Protein AF-A0A1L8CU86-F1 (afdb_monomer)

Radius of gyration: 40.16 Å; Cα contacts (8 Å, |Δi|>4): 405; chains: 1; bounding box: 112×58×128 Å

Foldseek 3Di:
DVVVVVVVVVVVVVVVVVVVPDPPPDPPPDLPQAFEEEEEEEEQAAPVCVVPVPLVLVVVLCQWFAKEWEQDDPDDQQVLCCLLQVQPDDPDTLLNLVVVVQEQEEEEDYDCPPGPNYDHDPDLVSVLVVLPDSGHYYYYYYHYPPCVVVVSVSSVSCVVVVSLARYWYWYWYDDRIIITGIDYPQWDTRHYDHYDYSLQPSCQVCVSSVRHDDPVSDDHPVVTGDDPPCVPVCVVVVVVVVVVVVVVVVVVVVVVVVVVVVVVVVVVVVVVVVVVVVVVVVVVVVVVVVVVVVVVVVVVVVVVVVVVVVVVVVVVVVVVVVVVVVVVD

Mean predicted aligned error: 15.71 Å

pLDDT: mean 81.55, std 14.99, range [32.47, 97.56]

Sequence (329 aa):
MLKKFVGIILVLTFFCSTVLAEQPITDKNQPQNALKFLIIVIEDFSQEKLFKSYLPNIKNLYEMGYSGITLGNELNLQEYIEDLLKLKGFETNFPLLAKKYGYRVYAYGFNIKNYSGLEYLPSLQFMESKFGDSEKNGFILAFKRDQEKLADKVVEKLYESGELRNTIVVVIGSGKSGVFTTFANKIKKNVKVEFILDDGIIPTISLALGIYPQEEWGPTLWSAIYTGDWETENQNRAKEQKEILAFVLKLRKVITEKDREIKNFQKEKEKLLTKLMGKEHESTSLHATIKKLKLKIVIYKLTVFGLIITGFFLLFLEYKLLKKKYLIF

Nearest PDB structures (foldseek):
  6c01-assembly1_A  TM=7.714E-01  e=5.796E-06  Homo sapiens
  5vem-assembly3_C  TM=7.552E-01  e=1.872E-05  Homo sapiens
  6g4g-assembly2_B  TM=6.683E-01  e=3.326E-06  Rattus norvegic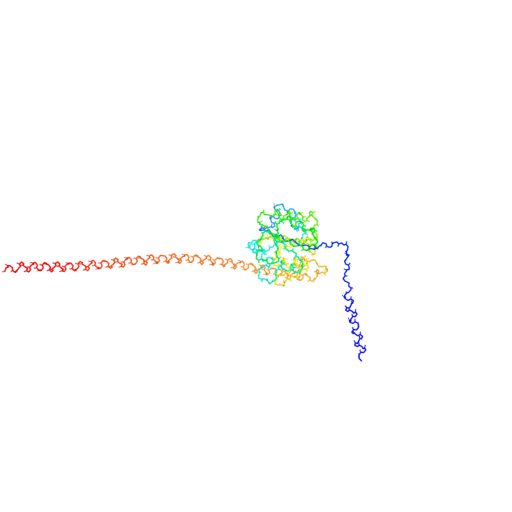us
  5ojh-assembly1_A  TM=5.956E-01  e=8.757E-05  Salmonella enterica subsp. enterica serovar Typhimurium str. LT2
  3kd8-assembly2_B  TM=6.036E-01  e=3.276E-02  Thermoplasma acidophilum

Secondary structure (DSSP, 8-state):
-HHHHHHHHHHHHHHHHHTTS------TTS--PPPEEEEEEETT-BHHHHHHTT-HHHHHHHHHSEEEEE------HHHHHHHHTT-SS-SS-HHHHHHHTT-EEEEESS--TT-TT-EE---HHHHHHHHSSSS-EEEEEEE-TT-HHHHHHHHHHHHHTSGGGGEEEEEEE-STTEEEEEE-TTB-SSEEEEEE-GGGHHHHHHHHTTPPPPGGG----TTTB--TT-HHHHHHHHHHHHHHHHHHHHHHHHHHHHHHHHHHHHHHHHHHHHHHHHHHHHHHHHHHHHHHHHHHHHHHHHHHHHHHHHHHHHHHHHHHHHHHHHTT-

Organism: NCBI:txid870242

Structure (mmCIF, N/CA/C/O backbone):
data_AF-A0A1L8CU86-F1
#
_entry.id   AF-A0A1L8CU86-F1
#
loop_
_atom_site.group_PDB
_atom_site.id
_atom_site.type_symbol
_atom_site.label_atom_id
_atom_site.label_alt_id
_atom_site.label_comp_id
_atom_site.label_asym_id
_atom_site.label_entity_id
_atom_site.label_seq_id
_atom_site.pdbx_PDB_ins_code
_atom_site.Cartn_x
_atom_site.Cartn_y
_atom_site.Cartn_z
_atom_site.occupancy
_atom_site.B_iso_or_equiv
_atom_site.auth_seq_id
_atom_site.auth_comp_id
_atom_site.auth_asym_id
_atom_site.auth_atom_id
_atom_site.pdbx_PDB_model_num
ATOM 1 N N . MET A 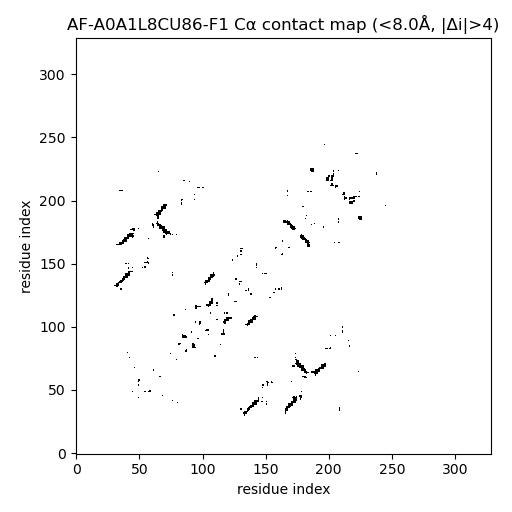1 1 ? -54.375 -39.546 8.508 1.00 54.50 1 MET A N 1
ATOM 2 C CA . MET A 1 1 ? -53.020 -38.978 8.300 1.00 54.50 1 MET A CA 1
ATOM 3 C C . MET A 1 1 ? -52.987 -37.450 8.340 1.00 54.50 1 MET A C 1
ATOM 5 O O . MET A 1 1 ? -52.072 -36.916 8.949 1.00 54.50 1 MET A O 1
ATOM 9 N N . LEU A 1 2 ? -53.994 -36.746 7.806 1.00 56.25 2 LEU A N 1
ATOM 10 C CA . LEU A 1 2 ? -54.031 -35.274 7.750 1.00 56.25 2 LEU A CA 1
ATOM 11 C C . LEU A 1 2 ? -53.837 -34.566 9.112 1.00 56.25 2 LEU A C 1
ATOM 13 O O . LEU A 1 2 ? -53.071 -33.616 9.208 1.00 56.25 2 LEU A O 1
ATOM 17 N N . LYS A 1 3 ? -54.442 -35.083 10.194 1.00 57.91 3 LYS A N 1
ATOM 18 C CA . LYS A 1 3 ? -54.306 -34.500 11.547 1.00 57.91 3 LYS A CA 1
ATOM 19 C C . LYS A 1 3 ? -52.873 -34.532 12.099 1.00 57.91 3 LYS A C 1
ATOM 21 O O . LYS A 1 3 ? -52.492 -33.629 12.831 1.00 57.91 3 LYS A O 1
ATOM 26 N N . LYS A 1 4 ? -52.069 -35.539 11.732 1.00 65.06 4 LYS A N 1
ATOM 27 C CA . LYS A 1 4 ? -50.656 -35.618 12.146 1.00 65.06 4 LYS A CA 1
ATOM 28 C C . LYS A 1 4 ? -49.774 -34.670 11.325 1.00 65.06 4 LYS A C 1
ATOM 30 O O . LYS A 1 4 ? -48.827 -34.116 11.861 1.00 65.06 4 LYS A O 1
ATOM 35 N N . PHE A 1 5 ? -50.128 -34.437 10.061 1.00 69.06 5 PHE A N 1
ATOM 36 C CA . PHE A 1 5 ? -49.389 -33.545 9.165 1.00 69.06 5 PHE A CA 1
ATOM 37 C C . PHE A 1 5 ? -49.566 -32.065 9.544 1.00 69.06 5 PHE A C 1
ATOM 39 O O . PHE A 1 5 ? -48.593 -31.320 9.597 1.00 69.06 5 PHE A O 1
ATOM 46 N N . VAL A 1 6 ? -50.788 -31.659 9.912 1.00 71.88 6 VAL A N 1
ATOM 47 C CA . VAL A 1 6 ? -51.074 -30.287 10.378 1.00 71.88 6 VAL A CA 1
ATOM 48 C C . VAL A 1 6 ? -50.377 -29.985 11.710 1.00 71.88 6 VAL A C 1
ATOM 50 O O . VAL A 1 6 ? -49.867 -28.884 11.896 1.00 71.88 6 VAL A O 1
ATOM 53 N N . GLY A 1 7 ? -50.281 -30.972 12.610 1.00 71.19 7 GLY A N 1
ATOM 54 C CA . GLY A 1 7 ? -49.552 -30.819 13.873 1.00 71.19 7 GLY A CA 1
ATOM 55 C C . GLY A 1 7 ? -48.052 -30.573 13.681 1.00 71.19 7 GLY A C 1
ATOM 56 O O . GLY A 1 7 ? -47.483 -29.728 14.363 1.00 71.19 7 GLY A O 1
ATOM 57 N N . ILE A 1 8 ? -47.421 -31.250 12.717 1.00 73.19 8 ILE A N 1
ATOM 58 C CA . ILE A 1 8 ? -45.988 -31.075 12.421 1.00 73.19 8 ILE A CA 1
ATOM 59 C C . ILE A 1 8 ? -45.714 -29.692 11.817 1.00 73.19 8 ILE A C 1
ATOM 61 O O . ILE A 1 8 ? -44.744 -29.046 12.205 1.00 73.19 8 ILE A O 1
ATOM 65 N N . ILE A 1 9 ? -46.588 -29.204 10.928 1.00 72.06 9 ILE A N 1
ATOM 66 C CA . ILE A 1 9 ? -46.453 -27.867 10.329 1.00 72.06 9 ILE A CA 1
ATOM 67 C C . ILE A 1 9 ? -46.592 -26.774 11.396 1.00 72.06 9 ILE A C 1
ATOM 69 O O . ILE A 1 9 ? -45.789 -25.847 11.406 1.00 72.06 9 ILE A O 1
ATOM 73 N N . LEU A 1 10 ? -47.541 -26.912 12.330 1.00 67.50 10 LEU A N 1
ATOM 74 C CA . LEU A 1 10 ? -47.727 -25.954 13.425 1.00 67.50 10 LEU A CA 1
ATOM 75 C C . LEU A 1 10 ? -46.504 -25.872 14.348 1.00 67.50 10 LEU A C 1
ATOM 77 O O . LEU A 1 10 ? -46.089 -24.772 14.711 1.00 67.50 10 LEU A O 1
ATOM 81 N N . VAL A 1 11 ? -45.884 -27.013 14.672 1.00 70.00 11 VAL A N 1
ATOM 82 C CA . VAL A 1 11 ? -44.651 -27.057 15.477 1.00 70.00 11 VAL A CA 1
ATOM 83 C C . VAL A 1 11 ? -43.475 -26.430 14.721 1.00 70.00 11 VAL A C 1
ATOM 85 O O . VAL A 1 11 ? -42.731 -25.650 15.310 1.00 70.00 11 VAL A O 1
ATOM 88 N N . LEU A 1 12 ? -43.343 -26.682 13.414 1.00 61.69 12 LEU A N 1
ATOM 89 C CA . LEU A 1 12 ? -42.310 -26.061 12.574 1.00 61.69 12 LEU A CA 1
ATOM 90 C C . LEU A 1 12 ? -42.487 -24.541 12.457 1.00 61.69 12 LEU A C 1
ATOM 92 O O . LEU A 1 12 ? -41.506 -23.810 12.561 1.00 61.69 12 LEU A O 1
ATOM 96 N N . THR A 1 13 ? -43.722 -24.044 12.322 1.00 60.91 13 THR A N 1
ATOM 97 C CA . THR A 1 13 ? -43.980 -22.596 12.323 1.00 60.91 13 THR A CA 1
ATOM 98 C C . THR A 1 13 ? -43.698 -21.959 13.679 1.00 60.91 13 THR A C 1
ATOM 100 O O . THR A 1 13 ? -43.139 -20.867 13.710 1.00 60.91 13 THR A O 1
ATOM 103 N N . PHE A 1 14 ? -43.998 -22.649 14.788 1.00 58.09 14 PHE A N 1
ATOM 104 C CA . PHE A 1 14 ? -43.724 -22.138 16.134 1.00 58.09 14 PHE A CA 1
ATOM 105 C C . PHE A 1 14 ? -42.214 -22.074 16.421 1.00 58.09 14 PHE A C 1
ATOM 107 O O . PHE A 1 14 ? -41.736 -21.080 16.965 1.00 58.09 14 PHE A O 1
ATOM 114 N N . PHE A 1 15 ? -41.449 -23.080 15.975 1.00 53.97 15 PHE A N 1
ATOM 115 C CA . PHE A 1 15 ? -39.984 -23.087 16.073 1.00 53.97 15 PHE A CA 1
ATOM 116 C C . PHE A 1 15 ? -39.310 -22.077 15.131 1.00 53.97 15 PHE A C 1
ATOM 118 O O . PHE A 1 15 ? -38.309 -21.473 15.507 1.00 53.97 15 PHE A O 1
ATOM 125 N N . CYS A 1 16 ? -39.859 -21.818 13.940 1.00 50.25 16 CYS A N 1
ATOM 126 C CA . CYS A 1 16 ? -39.355 -20.740 13.081 1.00 50.25 16 CYS A CA 1
ATOM 127 C C . CYS A 1 16 ? -39.637 -19.343 13.658 1.00 50.25 16 CYS A C 1
ATOM 129 O O . CYS A 1 16 ? -38.830 -18.439 13.454 1.00 50.25 16 CYS A O 1
ATOM 131 N N . SER A 1 17 ? -40.734 -19.151 14.401 1.00 45.22 17 SER A N 1
ATOM 132 C CA . SER A 1 17 ? -41.029 -17.864 15.047 1.00 45.22 17 SER A CA 1
ATOM 133 C C . SER A 1 17 ? -40.202 -17.592 16.307 1.00 45.22 17 SER A C 1
ATOM 135 O O . SER A 1 17 ? -39.951 -16.429 16.610 1.00 45.22 17 SER A O 1
ATOM 137 N N . THR A 1 18 ? -39.729 -18.619 17.021 1.00 46.88 18 THR A N 1
ATOM 138 C CA . THR A 1 18 ? -38.872 -18.428 18.207 1.00 46.88 18 THR A CA 1
ATOM 139 C C . THR A 1 18 ? -37.398 -18.216 17.860 1.00 46.88 18 THR A C 1
ATOM 141 O O . THR A 1 18 ? -36.687 -17.587 18.633 1.00 46.88 18 THR A O 1
ATOM 144 N N . VAL A 1 19 ? -36.941 -18.627 16.672 1.00 44.16 19 VAL A N 1
ATOM 145 C CA . VAL A 1 19 ? -35.585 -18.308 16.170 1.00 44.16 19 VAL A CA 1
ATOM 146 C C . VAL A 1 19 ? -35.477 -16.857 15.655 1.00 44.16 19 VAL A C 1
ATOM 148 O O . VAL A 1 19 ? -34.380 -16.365 15.408 1.00 44.16 19 VAL A O 1
ATOM 151 N N . LEU A 1 20 ? -36.595 -16.125 15.560 1.00 42.44 20 LEU A N 1
ATOM 152 C CA . LEU A 1 20 ? -36.621 -14.704 15.182 1.00 42.44 20 LEU A CA 1
ATOM 153 C C . LEU A 1 20 ? -36.769 -13.726 16.362 1.00 42.44 20 LEU A C 1
ATOM 155 O O . LEU A 1 20 ? -36.946 -12.528 16.137 1.00 42.44 20 LEU A O 1
ATOM 159 N N . ALA A 1 21 ? -36.687 -14.199 17.605 1.00 43.72 21 ALA A N 1
ATOM 160 C CA . ALA A 1 21 ? -36.870 -13.371 18.792 1.00 43.72 21 ALA A CA 1
ATOM 161 C C . ALA A 1 21 ? -35.702 -13.534 19.769 1.00 43.72 21 ALA A C 1
ATOM 163 O O . ALA A 1 21 ? -35.831 -14.219 20.769 1.00 43.72 21 ALA A O 1
ATOM 164 N N . GLU A 1 22 ? -34.572 -12.904 19.441 1.00 36.59 22 GLU A N 1
ATOM 165 C CA . GLU A 1 22 ? -33.621 -12.292 20.387 1.00 36.59 22 GLU A CA 1
ATOM 166 C C . GLU A 1 22 ? -32.499 -11.606 19.583 1.00 36.59 22 GLU A C 1
ATOM 168 O O . GLU A 1 22 ? -31.333 -11.990 19.588 1.00 36.59 22 GLU A O 1
ATOM 173 N N . GLN A 1 23 ? -32.855 -10.552 18.842 1.00 34.94 23 GLN A N 1
ATOM 174 C CA . GLN A 1 23 ? -31.881 -9.483 18.631 1.00 34.94 23 GLN A CA 1
ATOM 175 C C . GLN A 1 23 ? -31.854 -8.667 19.927 1.00 34.94 23 GLN A C 1
ATOM 177 O O . GLN A 1 23 ? -32.922 -8.233 20.368 1.00 34.94 23 GLN A O 1
ATOM 182 N N . PRO A 1 24 ? -30.688 -8.463 20.563 1.00 32.47 24 PRO A N 1
ATOM 183 C CA . PRO A 1 24 ? -30.612 -7.657 21.768 1.00 32.47 24 PRO A CA 1
ATOM 184 C C . PRO A 1 24 ? -31.153 -6.265 21.447 1.00 32.47 24 PRO A C 1
ATOM 186 O O . PRO A 1 24 ? -30.633 -5.575 20.565 1.00 32.47 24 PRO A O 1
ATOM 189 N N . ILE A 1 25 ? -32.216 -5.870 22.153 1.00 35.75 25 ILE A N 1
ATOM 190 C CA . ILE A 1 25 ? -32.726 -4.501 22.160 1.00 35.75 25 ILE A CA 1
ATOM 191 C C . ILE A 1 25 ? -31.563 -3.642 22.635 1.00 35.75 25 ILE A C 1
ATOM 193 O O . ILE A 1 25 ? -31.235 -3.598 23.816 1.00 35.75 25 ILE A O 1
ATOM 197 N N . THR A 1 26 ? -30.875 -3.032 21.678 1.00 37.03 26 THR A N 1
ATOM 198 C CA . THR A 1 26 ? -29.802 -2.104 21.979 1.00 37.03 26 THR A CA 1
ATOM 199 C C . THR A 1 26 ? -30.472 -0.822 22.439 1.00 37.03 26 THR A C 1
ATOM 201 O O . THR A 1 26 ? -31.336 -0.290 21.737 1.00 37.03 26 THR A O 1
ATOM 204 N N . ASP A 1 27 ? -30.117 -0.382 23.643 1.00 32.47 27 ASP A N 1
ATOM 205 C CA . ASP A 1 27 ? -30.559 0.866 24.257 1.00 32.47 27 ASP A CA 1
ATOM 206 C C . ASP A 1 27 ? -30.614 2.001 23.225 1.00 32.47 27 ASP A C 1
ATOM 208 O O . ASP A 1 27 ? -29.593 2.449 22.702 1.00 32.47 27 ASP A O 1
ATOM 212 N N . LYS A 1 28 ? -31.825 2.481 22.924 1.00 36.81 28 LYS A N 1
ATOM 213 C CA . LYS A 1 28 ? -32.084 3.537 21.928 1.00 36.81 28 LYS A CA 1
ATOM 214 C C . LYS A 1 28 ? -31.656 4.944 22.377 1.00 36.81 28 LYS A C 1
ATOM 216 O O . LYS A 1 28 ? -31.910 5.899 21.652 1.00 36.81 28 LYS A O 1
ATOM 221 N N . ASN A 1 29 ? -31.005 5.085 23.533 1.00 35.97 29 ASN A N 1
ATOM 222 C CA . ASN A 1 29 ? -30.715 6.383 24.154 1.00 35.97 29 ASN A CA 1
ATOM 223 C C . ASN A 1 29 ? -29.222 6.716 24.316 1.00 35.97 29 ASN A C 1
ATOM 225 O O . ASN A 1 29 ? -28.891 7.699 24.974 1.00 35.97 29 ASN A O 1
ATOM 229 N N . GLN A 1 30 ? -28.313 5.971 23.681 1.00 35.75 30 GLN A N 1
ATOM 230 C CA . GLN A 1 30 ? -26.952 6.457 23.436 1.00 35.75 30 GLN A CA 1
ATOM 231 C C . GLN A 1 30 ? -26.781 6.720 21.937 1.00 35.75 30 GLN A C 1
ATOM 233 O O . GLN A 1 30 ? -27.158 5.854 21.143 1.00 35.75 30 GLN A O 1
ATOM 238 N N . PRO A 1 31 ? -26.226 7.874 21.512 1.00 41.03 31 PRO A N 1
ATOM 239 C CA . PRO A 1 31 ? -25.794 8.025 20.131 1.00 41.03 31 PRO A CA 1
ATOM 240 C C . PRO A 1 31 ? -24.762 6.926 19.870 1.00 41.03 31 PRO A C 1
ATOM 242 O O . PRO A 1 31 ? -23.650 6.959 20.392 1.00 41.03 31 PRO A O 1
ATOM 245 N N . GLN A 1 32 ? -25.155 5.893 19.125 1.00 52.47 32 GLN A N 1
ATOM 246 C CA . GLN A 1 32 ? -24.220 4.884 18.658 1.00 52.47 32 GLN A CA 1
ATOM 247 C C . GLN A 1 32 ? -23.300 5.581 17.663 1.00 52.47 32 GLN A C 1
ATOM 249 O O . GLN A 1 32 ? -23.646 5.729 16.490 1.00 52.47 32 GLN A O 1
ATOM 254 N N . ASN A 1 33 ? -22.152 6.060 18.143 1.00 64.12 33 ASN A N 1
ATOM 255 C CA . ASN A 1 33 ? -21.115 6.593 17.274 1.00 64.12 33 ASN A CA 1
ATOM 256 C C . ASN A 1 33 ? -20.778 5.512 16.249 1.00 64.12 33 ASN A C 1
ATOM 258 O O . ASN A 1 33 ? -20.345 4.411 16.600 1.00 64.12 33 ASN A O 1
ATOM 262 N N . ALA A 1 34 ? -21.046 5.807 14.979 1.00 81.69 34 ALA A N 1
ATOM 263 C CA . ALA A 1 34 ? -20.817 4.856 13.915 1.00 81.69 34 ALA A CA 1
ATOM 264 C C . ALA A 1 34 ? -19.322 4.519 13.833 1.00 81.69 34 ALA A C 1
ATOM 266 O O . ALA A 1 34 ? -18.471 5.405 13.928 1.00 81.69 34 ALA A O 1
ATOM 267 N N . LEU A 1 35 ? -19.012 3.233 13.655 1.00 89.75 35 LEU A N 1
ATOM 268 C CA . LEU A 1 35 ? -17.642 2.739 13.532 1.00 89.75 35 LEU A CA 1
ATOM 269 C C . LEU A 1 35 ? -16.975 3.345 12.290 1.00 89.75 35 LEU A C 1
ATOM 271 O O . LEU A 1 35 ? -17.450 3.130 11.172 1.00 89.75 35 LEU A O 1
ATOM 275 N N . LYS A 1 36 ? -15.870 4.065 12.488 1.00 94.31 36 LYS A N 1
ATOM 276 C CA . LYS A 1 36 ? -15.081 4.724 11.437 1.00 94.31 36 LYS A CA 1
ATOM 277 C C . LYS A 1 36 ? -13.855 3.890 11.068 1.00 94.31 36 LYS A C 1
ATOM 279 O O . LYS A 1 36 ? -13.493 2.954 11.784 1.00 94.31 36 LYS A O 1
ATOM 284 N N . PHE A 1 37 ? -13.187 4.238 9.971 1.00 95.69 37 PHE A N 1
ATOM 285 C CA . PHE A 1 37 ? -11.866 3.684 9.663 1.00 95.69 37 PHE A CA 1
ATOM 286 C C . PHE A 1 37 ? -10.872 4.742 9.206 1.00 95.69 37 PHE A C 1
ATOM 288 O O . PHE A 1 37 ? -11.237 5.732 8.576 1.00 95.69 37 PHE A O 1
ATOM 295 N N . LEU A 1 38 ? -9.603 4.485 9.495 1.00 97.06 38 LEU A N 1
ATOM 296 C CA . LEU A 1 38 ? -8.460 5.266 9.066 1.00 97.06 38 LEU A CA 1
ATOM 297 C C . LEU A 1 38 ? -7.358 4.313 8.597 1.00 97.06 38 LEU A C 1
ATOM 299 O O . LEU A 1 38 ? -6.804 3.554 9.388 1.00 97.06 38 LEU A O 1
ATOM 303 N N . ILE A 1 39 ? -7.027 4.376 7.313 1.00 97.44 39 ILE A N 1
ATOM 304 C CA . ILE A 1 39 ? -5.906 3.665 6.701 1.00 97.44 39 ILE A CA 1
ATOM 305 C C . ILE A 1 39 ? -4.825 4.696 6.396 1.00 97.44 39 ILE A C 1
ATOM 307 O O . ILE A 1 39 ? -5.048 5.626 5.627 1.00 97.44 39 ILE A O 1
ATOM 311 N N . ILE A 1 40 ? -3.654 4.530 6.997 1.00 97.56 40 ILE A N 1
ATOM 312 C CA . ILE A 1 40 ? -2.473 5.359 6.788 1.00 97.56 40 ILE A CA 1
ATOM 313 C C . ILE A 1 40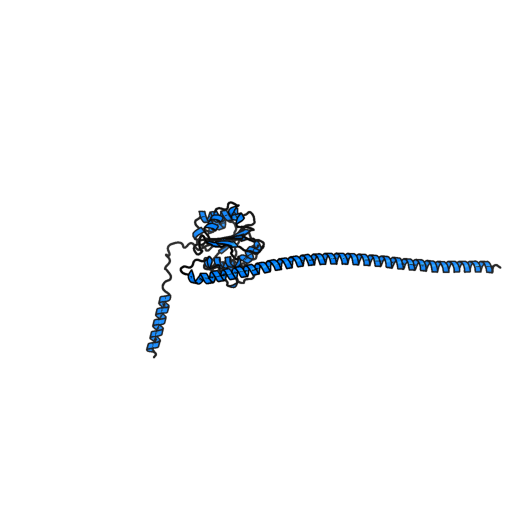 ? -1.439 4.523 6.040 1.00 97.56 40 ILE A C 1
ATOM 315 O O . ILE A 1 40 ? -0.981 3.502 6.545 1.00 97.56 40 ILE A O 1
ATOM 319 N N . VAL A 1 41 ? -1.045 4.975 4.857 1.00 96.50 41 VAL A N 1
ATOM 320 C CA . VAL A 1 41 ? 0.038 4.394 4.065 1.00 96.50 41 VAL A CA 1
ATOM 321 C C . VAL A 1 41 ? 1.211 5.364 4.069 1.00 96.50 41 VAL A C 1
ATOM 323 O O . VAL A 1 41 ? 1.041 6.537 3.742 1.00 96.50 41 VAL A O 1
ATOM 326 N N . ILE A 1 42 ? 2.398 4.892 4.437 1.00 95.62 42 ILE A N 1
ATOM 327 C CA . ILE A 1 42 ? 3.610 5.710 4.508 1.00 95.62 42 ILE A CA 1
ATOM 328 C C . ILE A 1 42 ? 4.681 5.106 3.606 1.00 95.62 42 ILE A C 1
ATOM 330 O O . ILE A 1 42 ? 5.021 3.928 3.724 1.00 95.62 42 ILE A O 1
ATOM 334 N N . GLU A 1 43 ? 5.214 5.909 2.694 1.00 94.56 43 GLU A N 1
ATOM 335 C CA . GLU A 1 43 ? 6.206 5.452 1.731 1.00 94.56 43 GLU A CA 1
ATOM 336 C C . GLU A 1 43 ? 7.534 5.073 2.395 1.00 94.56 43 GLU A C 1
ATOM 338 O O . GLU A 1 43 ? 8.121 5.871 3.128 1.00 94.56 43 GLU A O 1
ATOM 343 N N . ASP A 1 44 ? 8.041 3.873 2.090 1.00 91.75 44 ASP A N 1
ATOM 344 C CA . ASP A 1 44 ? 9.346 3.389 2.565 1.00 91.75 44 ASP A CA 1
ATOM 345 C C . ASP A 1 44 ? 9.456 3.363 4.106 1.00 91.75 44 ASP A C 1
ATOM 347 O O . ASP A 1 44 ? 10.512 3.636 4.683 1.00 91.75 44 ASP A O 1
ATOM 351 N N . PHE A 1 45 ? 8.350 3.084 4.802 1.00 93.19 45 PHE A N 1
ATOM 352 C CA . PHE A 1 45 ? 8.291 3.100 6.264 1.00 93.19 45 PHE A CA 1
ATOM 353 C C . PHE A 1 45 ? 8.569 1.719 6.866 1.00 93.19 45 PHE A C 1
ATOM 355 O O . PHE A 1 45 ? 7.702 0.847 6.918 1.00 93.19 45 PHE A O 1
ATOM 362 N N . SER A 1 46 ? 9.801 1.527 7.337 1.00 92.25 46 SER A N 1
ATOM 363 C CA . SER A 1 46 ? 10.277 0.277 7.934 1.00 92.25 46 SER A CA 1
ATOM 364 C C . SER A 1 46 ? 10.226 0.287 9.464 1.00 92.25 46 SER A C 1
ATOM 366 O O . SER A 1 46 ? 10.102 1.334 10.107 1.00 92.25 46 SER A O 1
ATOM 368 N N . GLN A 1 47 ? 10.365 -0.896 10.071 1.00 90.19 47 GLN A N 1
ATOM 369 C CA . GLN A 1 47 ? 10.396 -1.040 11.531 1.00 90.19 47 GLN A CA 1
ATOM 370 C C . GLN A 1 47 ? 11.552 -0.244 12.151 1.00 90.19 47 GLN A C 1
ATOM 372 O O . GLN A 1 47 ? 11.415 0.333 13.225 1.00 90.19 47 GLN A O 1
ATOM 377 N N . GLU A 1 48 ? 12.678 -0.148 11.447 1.00 89.94 48 GLU A N 1
ATOM 378 C CA . GLU A 1 48 ? 13.799 0.688 11.861 1.00 89.94 48 GLU A CA 1
ATOM 379 C C . GLU A 1 48 ? 13.399 2.170 11.951 1.00 89.94 48 GLU A C 1
ATOM 381 O O . GLU A 1 48 ? 13.688 2.819 12.959 1.00 89.94 48 GLU A O 1
ATOM 386 N N . LYS A 1 49 ? 12.682 2.697 10.946 1.00 90.88 49 LYS A N 1
ATOM 387 C CA . LYS A 1 49 ? 12.190 4.085 10.961 1.00 90.88 49 LYS A CA 1
ATOM 388 C C . LYS A 1 49 ? 11.179 4.320 12.082 1.00 90.88 49 LYS A C 1
ATOM 390 O O . LYS A 1 49 ? 11.252 5.356 12.736 1.00 90.88 49 LYS A O 1
ATOM 395 N N . LEU A 1 50 ? 10.300 3.355 12.365 1.00 91.44 50 LEU A N 1
ATOM 396 C CA . LEU A 1 50 ? 9.352 3.446 13.481 1.00 91.44 50 LEU A CA 1
ATOM 397 C C . LEU A 1 50 ? 10.054 3.738 14.818 1.00 91.44 50 LEU A C 1
ATOM 399 O O . LEU A 1 50 ? 9.595 4.586 15.583 1.00 91.44 50 LEU A O 1
ATOM 403 N N . PHE A 1 51 ? 11.176 3.067 15.093 1.00 88.19 51 PHE A N 1
ATOM 404 C CA . PHE A 1 51 ? 11.899 3.233 16.357 1.00 88.19 51 PHE A CA 1
ATOM 405 C C . PHE A 1 51 ? 12.926 4.372 16.344 1.00 88.19 51 PHE A C 1
ATOM 407 O O . PHE A 1 51 ? 13.196 4.937 17.403 1.00 88.19 51 PHE A O 1
ATOM 414 N N . LYS A 1 52 ? 13.482 4.740 15.181 1.00 87.38 52 LYS A N 1
ATOM 415 C CA . LYS A 1 52 ? 14.473 5.827 15.071 1.00 87.38 52 LYS A CA 1
ATOM 416 C C . LYS A 1 52 ? 13.855 7.223 14.958 1.00 87.38 52 LYS A C 1
ATOM 418 O O . LYS A 1 52 ? 14.434 8.173 15.472 1.00 87.38 52 LYS A O 1
ATOM 423 N N . SER A 1 53 ? 12.695 7.366 14.317 1.00 82.06 53 SER A N 1
ATOM 424 C CA . SER A 1 53 ? 12.142 8.678 13.939 1.00 82.06 53 SER A CA 1
ATOM 425 C C . SER A 1 53 ? 11.356 9.405 15.043 1.00 82.06 53 SER A C 1
ATOM 427 O O . SER A 1 53 ? 10.770 10.448 14.763 1.00 82.06 53 SER A O 1
ATOM 429 N N . TYR A 1 54 ? 11.355 8.889 16.282 1.00 87.38 54 TYR A N 1
ATOM 430 C CA . TYR A 1 54 ? 10.544 9.373 17.413 1.00 87.38 54 TYR A CA 1
ATOM 431 C C . TYR A 1 54 ? 9.073 9.611 17.017 1.00 87.38 54 TYR A C 1
ATOM 433 O O . TYR A 1 54 ? 8.622 10.743 16.862 1.00 87.38 54 TYR A O 1
ATOM 441 N N . LEU A 1 55 ? 8.337 8.513 16.826 1.00 94.44 55 LEU A N 1
ATOM 442 C CA . LEU A 1 55 ? 6.918 8.499 16.444 1.00 94.44 55 LEU A CA 1
ATOM 443 C C . LEU A 1 55 ? 6.105 7.842 17.572 1.00 94.44 55 LEU A C 1
ATOM 445 O O . LEU A 1 55 ? 5.746 6.666 17.463 1.00 94.44 55 LEU A O 1
ATOM 449 N N . PRO A 1 56 ? 5.927 8.521 18.722 1.00 94.69 56 PRO A N 1
ATOM 450 C CA . PRO A 1 56 ? 5.405 7.895 19.934 1.00 94.69 56 PRO A CA 1
ATOM 451 C C . PRO A 1 56 ? 3.983 7.356 19.756 1.00 94.69 56 PRO A C 1
ATOM 453 O O . PRO A 1 56 ? 3.670 6.304 20.310 1.00 94.69 56 PRO A O 1
ATOM 456 N N . ASN A 1 57 ? 3.143 8.014 18.955 1.00 96.31 57 ASN A N 1
ATOM 457 C CA . ASN A 1 57 ? 1.744 7.631 18.784 1.00 96.31 57 ASN A CA 1
ATOM 458 C C . ASN A 1 57 ? 1.609 6.406 17.873 1.00 96.31 57 ASN A C 1
ATOM 460 O O . ASN A 1 57 ? 0.922 5.444 18.220 1.00 96.31 57 ASN A O 1
ATOM 464 N N . ILE A 1 58 ? 2.324 6.387 16.743 1.00 96.31 58 ILE A N 1
ATOM 465 C CA . ILE A 1 58 ? 2.373 5.210 15.861 1.00 96.31 58 ILE A CA 1
ATOM 466 C C . ILE A 1 58 ? 3.074 4.044 16.564 1.00 96.31 58 ILE A C 1
ATOM 468 O O . ILE A 1 58 ? 2.632 2.902 16.442 1.00 96.31 58 ILE A O 1
ATOM 472 N N . LYS A 1 59 ? 4.138 4.304 17.335 1.00 95.69 59 LYS A N 1
ATOM 473 C CA . LYS A 1 59 ? 4.813 3.273 18.134 1.00 95.69 59 LYS A CA 1
ATOM 474 C C . LYS A 1 59 ? 3.868 2.672 19.173 1.00 95.69 59 LYS A C 1
ATOM 476 O O . LYS A 1 59 ? 3.819 1.451 19.294 1.00 95.69 59 LYS A O 1
ATOM 481 N N . ASN A 1 60 ? 3.084 3.497 19.862 1.00 94.50 60 ASN A N 1
ATOM 482 C CA . ASN A 1 60 ? 2.085 3.018 20.811 1.00 94.50 60 ASN A CA 1
ATOM 483 C C . ASN A 1 60 ? 1.005 2.172 20.114 1.00 94.50 60 ASN A C 1
ATOM 485 O O . ASN A 1 60 ? 0.706 1.071 20.566 1.00 94.50 60 ASN A O 1
ATOM 489 N N . LEU A 1 61 ? 0.488 2.604 18.954 1.00 94.19 61 LEU A N 1
ATOM 490 C CA . LEU A 1 61 ? -0.417 1.776 18.142 1.00 94.19 61 LEU A CA 1
ATOM 491 C C . LEU A 1 61 ? 0.219 0.450 17.725 1.00 94.19 61 LEU A C 1
ATOM 493 O O . LEU A 1 61 ? -0.439 -0.587 17.753 1.00 94.19 61 LEU A O 1
ATOM 497 N N . TYR A 1 62 ? 1.492 0.466 17.331 1.00 94.06 62 TYR A N 1
ATOM 498 C CA . TYR A 1 62 ? 2.235 -0.745 17.013 1.00 94.06 62 TYR A CA 1
ATOM 499 C C . TYR A 1 62 ? 2.263 -1.669 18.234 1.00 94.06 62 TYR A C 1
ATOM 501 O O . TYR A 1 62 ? 1.904 -2.836 18.134 1.00 94.06 62 TYR A O 1
ATOM 509 N N . GLU A 1 63 ? 2.659 -1.184 19.406 1.00 92.44 63 GLU A N 1
ATOM 510 C CA . GLU A 1 63 ? 2.723 -1.975 20.643 1.00 92.44 63 GLU A CA 1
ATOM 511 C C . GLU A 1 63 ? 1.355 -2.518 21.088 1.00 92.44 63 GLU A C 1
ATOM 513 O O . GLU A 1 63 ? 1.269 -3.694 21.437 1.00 92.44 63 GLU A O 1
ATOM 518 N N . MET A 1 64 ? 0.292 -1.716 20.981 1.00 91.00 64 MET A N 1
ATOM 519 C CA . MET A 1 64 ? -1.066 -2.074 21.409 1.00 91.00 64 MET A CA 1
ATOM 520 C C . MET A 1 64 ? -1.849 -2.932 20.404 1.00 91.00 64 MET A C 1
ATOM 522 O O . MET A 1 64 ? -2.799 -3.624 20.781 1.00 91.00 64 MET A O 1
ATOM 526 N N . GLY A 1 65 ? -1.525 -2.840 19.115 1.00 90.00 65 GLY A N 1
ATOM 527 C CA . GLY A 1 65 ? -2.292 -3.435 18.022 1.00 90.00 65 GLY A CA 1
ATOM 528 C C . GLY A 1 65 ? -1.875 -4.857 17.649 1.00 90.00 65 GLY A C 1
ATOM 529 O O . GLY A 1 65 ? -0.988 -5.463 18.255 1.00 90.00 65 GLY A O 1
ATOM 530 N N . TYR A 1 66 ? -2.502 -5.372 16.593 1.00 90.94 66 TYR A N 1
ATOM 531 C CA . TYR A 1 66 ? -1.996 -6.521 15.848 1.00 90.94 66 TYR A CA 1
ATOM 532 C C . TYR A 1 66 ? -0.986 -6.009 14.825 1.00 90.94 66 TYR A C 1
ATOM 534 O O . TYR A 1 66 ? -1.342 -5.233 13.936 1.00 90.94 66 TYR A O 1
ATOM 542 N N . SER A 1 67 ? 0.276 -6.405 14.968 1.00 92.69 67 SER A N 1
ATOM 543 C CA . SER A 1 67 ? 1.374 -5.768 14.243 1.00 92.69 67 SER A CA 1
ATOM 544 C C . SER A 1 67 ? 2.416 -6.747 13.731 1.00 92.69 67 SER A C 1
ATOM 546 O O . SER A 1 67 ? 2.633 -7.796 14.332 1.00 92.69 67 SER A O 1
ATOM 548 N N . GLY A 1 68 ? 3.114 -6.366 12.667 1.00 90.44 68 GLY A N 1
ATOM 549 C CA . GLY A 1 68 ? 4.195 -7.152 12.086 1.00 90.44 68 GLY A CA 1
ATOM 550 C C . GLY A 1 68 ? 4.894 -6.438 10.940 1.00 90.44 68 GLY A C 1
ATOM 551 O O . GLY A 1 68 ? 4.759 -5.223 10.781 1.00 90.44 68 GLY A O 1
ATOM 552 N N . ILE A 1 69 ? 5.639 -7.204 10.146 1.00 88.62 69 ILE A N 1
ATOM 553 C CA . ILE A 1 69 ? 6.325 -6.712 8.950 1.00 88.62 69 ILE A CA 1
ATOM 554 C C . ILE A 1 69 ? 5.543 -7.147 7.710 1.00 88.62 69 ILE A C 1
ATOM 556 O O . ILE A 1 69 ? 5.224 -8.327 7.557 1.00 88.62 69 ILE A O 1
ATOM 560 N N . THR A 1 70 ? 5.253 -6.217 6.808 1.00 84.94 70 THR A N 1
ATOM 561 C CA . THR A 1 70 ? 4.693 -6.525 5.493 1.00 84.94 70 THR A CA 1
ATOM 562 C C . THR A 1 70 ? 5.781 -6.894 4.500 1.00 84.94 70 THR A C 1
ATOM 564 O O . THR A 1 70 ? 6.803 -6.213 4.373 1.00 84.94 70 THR A O 1
ATOM 567 N N . LEU A 1 71 ? 5.554 -7.995 3.783 1.00 75.12 71 LEU A N 1
ATOM 568 C CA . LEU A 1 71 ? 6.424 -8.450 2.701 1.00 75.12 71 LEU A CA 1
ATOM 569 C C . LEU A 1 71 ? 5.829 -8.036 1.358 1.00 75.12 71 LEU A C 1
ATOM 571 O O . LEU A 1 71 ? 5.174 -8.828 0.675 1.00 75.12 71 LEU A O 1
ATOM 575 N N . GLY A 1 72 ? 6.068 -6.777 1.003 1.00 64.75 72 GLY A N 1
ATOM 576 C CA . GLY A 1 72 ? 5.590 -6.179 -0.235 1.00 64.75 72 GLY A CA 1
ATOM 577 C C . GLY A 1 72 ? 6.585 -6.234 -1.384 1.00 64.75 72 GLY A C 1
ATOM 578 O O . GLY A 1 72 ? 7.796 -6.392 -1.209 1.00 64.75 72 GLY A O 1
ATOM 579 N N . ASN A 1 73 ? 6.046 -6.081 -2.591 1.00 66.25 73 ASN A N 1
ATOM 580 C CA . ASN A 1 73 ? 6.842 -5.823 -3.786 1.00 66.25 73 ASN A CA 1
ATOM 581 C C . ASN A 1 73 ? 7.388 -4.383 -3.741 1.00 66.25 73 ASN A C 1
ATOM 583 O O . ASN A 1 73 ? 6.781 -3.499 -3.137 1.00 66.25 73 ASN A O 1
ATOM 587 N N . GLU A 1 74 ? 8.518 -4.123 -4.409 1.00 73.88 74 GLU A N 1
ATOM 588 C CA . GLU A 1 74 ? 9.031 -2.757 -4.617 1.00 73.88 74 GLU A CA 1
ATOM 589 C C . GLU A 1 74 ? 8.165 -2.006 -5.637 1.00 73.88 74 GLU A C 1
ATOM 591 O O . GLU A 1 74 ? 8.567 -1.780 -6.778 1.00 73.88 74 GLU A O 1
ATOM 596 N N . LEU A 1 75 ? 6.951 -1.657 -5.221 1.00 79.25 75 LEU A N 1
ATOM 597 C CA . LEU A 1 75 ? 6.033 -0.797 -5.952 1.00 79.25 75 LEU A CA 1
ATOM 598 C C . LEU A 1 75 ? 6.242 0.653 -5.517 1.00 79.25 75 LEU A C 1
ATOM 600 O O . LEU A 1 75 ? 6.589 0.926 -4.363 1.00 79.25 75 LEU A O 1
ATOM 604 N N . ASN A 1 76 ? 6.005 1.596 -6.429 1.00 88.12 76 ASN A N 1
ATOM 605 C CA . ASN A 1 76 ? 5.890 2.994 -6.015 1.00 88.12 76 ASN A CA 1
ATOM 606 C C . ASN A 1 76 ? 4.630 3.182 -5.146 1.00 88.12 76 ASN A C 1
ATOM 608 O O . ASN A 1 76 ? 3.719 2.354 -5.166 1.00 88.12 76 ASN A O 1
ATOM 612 N N . LEU A 1 77 ? 4.565 4.273 -4.376 1.00 89.50 77 LEU A N 1
ATOM 613 C CA . LEU A 1 77 ? 3.468 4.504 -3.427 1.00 89.50 77 LEU A CA 1
ATOM 614 C C . LEU A 1 77 ? 2.073 4.411 -4.075 1.00 89.50 77 LEU A C 1
ATOM 616 O O . LEU A 1 77 ? 1.160 3.845 -3.481 1.00 89.50 77 LEU A O 1
ATOM 620 N N . GLN A 1 78 ? 1.912 4.937 -5.291 1.00 91.81 78 GLN A N 1
ATOM 621 C CA . GLN A 1 78 ? 0.635 4.923 -6.007 1.00 91.81 78 GLN A CA 1
ATOM 622 C C . GLN A 1 78 ? 0.219 3.493 -6.385 1.00 91.81 78 GLN A C 1
ATOM 624 O O . GLN A 1 78 ? -0.906 3.093 -6.104 1.00 91.81 78 GLN A O 1
ATOM 629 N N . GLU A 1 79 ? 1.122 2.719 -6.986 1.00 90.12 79 GLU A N 1
ATOM 630 C CA . GLU A 1 79 ? 0.887 1.316 -7.352 1.00 90.12 79 GLU A CA 1
ATOM 631 C C . GLU A 1 79 ? 0.617 0.446 -6.123 1.00 90.12 79 GLU A C 1
ATOM 633 O O . GLU A 1 79 ? -0.269 -0.405 -6.154 1.00 90.12 79 GLU A O 1
ATOM 638 N N . TYR A 1 80 ? 1.333 0.693 -5.022 1.00 91.06 80 TYR A N 1
ATOM 639 C CA . TYR A 1 80 ? 1.111 -0.012 -3.763 1.00 91.06 80 TYR A CA 1
ATOM 640 C C . TYR A 1 80 ? -0.301 0.236 -3.218 1.00 91.06 80 TYR A C 1
ATOM 642 O O . TYR A 1 80 ? -0.984 -0.704 -2.825 1.00 91.06 80 TYR A O 1
ATOM 650 N N . ILE A 1 81 ? -0.774 1.487 -3.236 1.00 91.94 81 ILE A N 1
ATOM 651 C CA . ILE A 1 81 ? -2.140 1.834 -2.808 1.00 91.94 81 ILE A CA 1
ATOM 652 C C . ILE A 1 81 ? -3.187 1.202 -3.730 1.00 91.94 81 ILE A C 1
ATOM 654 O O . ILE A 1 81 ? -4.214 0.718 -3.254 1.00 91.94 81 ILE A O 1
ATOM 658 N N . GLU A 1 82 ? -2.938 1.200 -5.040 1.00 91.56 82 GLU A N 1
ATOM 659 C CA . GLU A 1 82 ? -3.834 0.591 -6.025 1.00 91.56 82 GLU A CA 1
ATOM 660 C C . GLU A 1 82 ? -3.992 -0.915 -5.818 1.00 91.56 82 GLU A C 1
ATOM 662 O O . GLU A 1 82 ? -5.121 -1.407 -5.877 1.00 91.56 82 GLU A O 1
ATOM 667 N N . ASP A 1 83 ? -2.898 -1.628 -5.545 1.00 89.12 83 ASP A N 1
ATOM 668 C CA . ASP A 1 83 ? -2.937 -3.060 -5.239 1.00 89.12 83 ASP A CA 1
ATOM 669 C C . ASP A 1 83 ? -3.559 -3.332 -3.866 1.00 89.12 83 ASP A C 1
ATOM 671 O O . ASP A 1 83 ? -4.465 -4.161 -3.756 1.00 89.12 83 ASP A O 1
ATOM 675 N N . LEU A 1 84 ? -3.136 -2.596 -2.831 1.00 90.75 84 LEU A N 1
ATOM 676 C CA . LEU A 1 84 ? -3.656 -2.738 -1.473 1.00 90.75 84 LEU A CA 1
ATOM 677 C C . LEU A 1 84 ? -5.180 -2.599 -1.471 1.00 90.75 84 LEU A C 1
ATOM 679 O O . LEU A 1 84 ? -5.876 -3.516 -1.053 1.00 90.75 84 LEU A O 1
ATOM 683 N N . LEU A 1 85 ? -5.703 -1.482 -1.988 1.00 92.38 85 LEU A N 1
ATOM 684 C CA . LEU A 1 85 ? -7.135 -1.155 -1.990 1.00 92.38 85 LEU A CA 1
ATOM 685 C C . LEU A 1 85 ? -7.927 -1.837 -3.114 1.00 92.38 85 LEU A C 1
ATOM 687 O O . LEU A 1 85 ? -9.130 -1.579 -3.255 1.00 92.38 85 LEU A O 1
ATOM 691 N N . LYS A 1 86 ? -7.266 -2.680 -3.918 1.00 91.00 86 LYS A N 1
ATOM 692 C CA . LYS A 1 86 ? -7.867 -3.418 -5.035 1.00 91.00 86 LYS A CA 1
ATOM 693 C C . LYS A 1 86 ? -8.555 -2.485 -6.040 1.00 91.00 86 LYS A C 1
ATOM 695 O O . LYS A 1 86 ? -9.631 -2.783 -6.548 1.00 91.00 86 LYS A O 1
ATOM 700 N N . LEU A 1 87 ? -7.943 -1.326 -6.316 1.00 86.75 87 LEU A N 1
ATOM 701 C CA . LEU A 1 87 ? -8.512 -0.276 -7.178 1.00 86.75 87 LEU A CA 1
ATOM 702 C C . LEU A 1 87 ? -8.524 -0.651 -8.664 1.00 86.75 87 LEU A C 1
ATOM 704 O O . LEU A 1 87 ? -9.289 -0.063 -9.428 1.00 86.75 87 LEU A O 1
ATOM 708 N N . LYS A 1 88 ? -7.676 -1.601 -9.074 1.00 83.06 88 LYS A N 1
ATOM 709 C CA . LYS A 1 88 ? -7.554 -2.095 -10.450 1.00 83.06 88 LYS A CA 1
ATOM 710 C C . LYS A 1 88 ? -7.748 -3.605 -10.493 1.00 83.06 88 LYS A C 1
ATOM 712 O O . LYS A 1 88 ? -7.270 -4.306 -9.612 1.00 83.06 88 LYS A O 1
ATOM 717 N N . GLY A 1 89 ? -8.385 -4.087 -11.559 1.00 73.06 89 GLY A N 1
ATOM 718 C CA . GLY A 1 89 ? -8.525 -5.521 -11.831 1.00 73.06 89 GLY A CA 1
ATOM 719 C C . GLY A 1 89 ? -9.684 -6.219 -11.116 1.00 73.06 89 GLY A C 1
ATOM 720 O O . GLY A 1 89 ? -9.827 -7.419 -11.296 1.00 73.06 89 GLY A O 1
ATOM 721 N N . PHE A 1 90 ? -10.519 -5.490 -10.366 1.00 77.25 90 PHE A N 1
ATOM 722 C CA . PHE A 1 90 ? -11.667 -6.041 -9.637 1.00 77.25 90 PHE A CA 1
ATOM 723 C C . PHE A 1 90 ? -12.937 -5.237 -9.926 1.00 77.25 90 PHE A C 1
ATOM 725 O O . PHE A 1 90 ? -12.893 -4.005 -9.978 1.00 77.25 90 PHE A O 1
ATOM 732 N N . GLU A 1 91 ? -14.077 -5.920 -10.079 1.00 76.19 91 GLU A N 1
ATOM 733 C CA . GLU A 1 91 ? -15.378 -5.272 -10.322 1.00 76.19 91 GLU A CA 1
ATOM 734 C C . GLU A 1 91 ? -15.821 -4.396 -9.145 1.00 76.19 91 GLU A C 1
ATOM 736 O O . GLU A 1 91 ? -16.410 -3.328 -9.321 1.00 76.19 91 GLU A O 1
ATOM 741 N N . THR A 1 92 ? -15.524 -4.843 -7.925 1.00 82.94 92 THR A N 1
ATOM 742 C CA . THR A 1 92 ? -15.753 -4.078 -6.705 1.00 82.94 92 THR A CA 1
ATOM 743 C C . THR A 1 92 ? -14.422 -3.894 -5.987 1.00 82.94 92 THR A C 1
ATOM 745 O O . THR A 1 92 ? -13.809 -4.868 -5.561 1.00 82.94 92 THR A O 1
ATOM 748 N N . ASN A 1 93 ? -13.989 -2.640 -5.847 1.00 91.25 93 ASN A N 1
ATOM 749 C CA . ASN A 1 93 ? -12.833 -2.257 -5.036 1.00 91.25 93 ASN A CA 1
ATOM 750 C C . ASN A 1 93 ? -13.254 -1.915 -3.595 1.00 91.25 93 ASN A C 1
ATOM 752 O O . ASN A 1 93 ? -14.447 -1.753 -3.310 1.00 91.25 93 ASN A O 1
ATOM 756 N N . PHE A 1 94 ? -12.288 -1.793 -2.679 1.00 93.62 94 PHE A N 1
ATOM 757 C CA . PHE A 1 94 ? -12.592 -1.550 -1.266 1.00 93.62 94 PHE A CA 1
ATOM 758 C C . PHE A 1 94 ? -13.381 -0.253 -1.013 1.00 93.62 94 PHE A C 1
ATOM 760 O O . PHE A 1 94 ? -14.423 -0.333 -0.358 1.00 93.62 94 PHE A O 1
ATOM 767 N N . PRO A 1 95 ? -12.989 0.921 -1.550 1.00 94.38 95 PRO A N 1
ATOM 768 C CA . PRO A 1 95 ? -13.760 2.151 -1.351 1.00 94.38 95 PRO A CA 1
ATOM 769 C C . PRO A 1 95 ? -15.206 2.063 -1.854 1.00 94.38 95 PRO A C 1
ATOM 771 O O . PRO A 1 95 ? -16.137 2.512 -1.182 1.00 94.38 95 PRO A O 1
ATOM 774 N N . LEU A 1 96 ? -15.420 1.440 -3.017 1.00 92.88 96 LEU A N 1
ATOM 775 C CA . LEU A 1 96 ? -16.751 1.238 -3.582 1.00 92.88 96 LEU A CA 1
ATOM 776 C C . LEU A 1 96 ? -17.591 0.299 -2.712 1.00 92.88 96 LEU A C 1
ATOM 778 O O . LEU A 1 96 ? -18.776 0.560 -2.498 1.00 92.88 96 LEU A O 1
ATOM 782 N N . LEU A 1 97 ? -16.987 -0.771 -2.187 1.00 91.88 97 LEU A N 1
ATOM 783 C CA . LEU A 1 97 ? -17.668 -1.677 -1.269 1.00 91.88 97 LEU A CA 1
ATOM 784 C C . LEU A 1 97 ? -18.028 -0.966 0.036 1.00 91.88 97 LEU A C 1
ATOM 786 O O . LEU A 1 97 ? -19.183 -1.007 0.443 1.00 91.88 97 LEU A O 1
ATOM 790 N N . ALA A 1 98 ? -17.092 -0.244 0.650 1.00 93.19 98 ALA A N 1
ATOM 791 C CA . ALA A 1 98 ? -17.358 0.533 1.857 1.00 93.19 98 ALA A CA 1
ATOM 792 C C . ALA A 1 98 ? -18.523 1.516 1.648 1.00 93.19 98 ALA A C 1
ATOM 794 O O . ALA A 1 98 ? -19.427 1.597 2.484 1.00 93.19 98 ALA A O 1
ATOM 795 N N . LYS A 1 99 ? -18.584 2.177 0.486 1.00 93.81 99 LYS A N 1
ATOM 796 C CA . LYS A 1 99 ? -19.705 3.049 0.121 1.00 93.81 99 LYS A CA 1
ATOM 797 C C . LYS A 1 99 ? -21.047 2.316 0.049 1.00 93.81 99 LYS A C 1
ATOM 799 O O . LYS A 1 99 ? -22.040 2.839 0.552 1.00 93.81 99 LYS A O 1
ATOM 804 N N . LYS A 1 100 ? -21.090 1.092 -0.494 1.00 92.06 100 LYS A N 1
ATOM 805 C CA . LYS A 1 100 ? -22.305 0.244 -0.477 1.00 92.06 100 LYS A CA 1
ATOM 806 C C . LYS A 1 100 ? -22.778 -0.072 0.952 1.00 92.06 100 LYS A C 1
ATOM 808 O O . LYS A 1 100 ? -23.974 -0.222 1.168 1.00 92.06 100 LYS A O 1
ATOM 813 N N . TYR A 1 101 ? -21.866 -0.111 1.925 1.00 91.44 101 TYR A N 1
ATOM 814 C CA . TYR A 1 101 ? -22.157 -0.317 3.354 1.00 91.44 101 TYR A CA 1
ATOM 815 C C . TYR A 1 101 ? -22.413 0.990 4.135 1.00 91.44 101 TYR A C 1
ATOM 817 O O . TYR A 1 101 ? -22.497 0.989 5.373 1.00 91.44 101 TYR A O 1
ATOM 825 N N . GLY A 1 102 ? -22.570 2.105 3.415 1.00 92.31 102 GLY A N 1
ATOM 826 C CA . GLY A 1 102 ? -22.946 3.407 3.959 1.00 92.31 102 GLY A CA 1
ATOM 827 C C . GLY A 1 102 ? -21.776 4.294 4.381 1.00 92.31 102 GLY A C 1
ATOM 828 O O . GLY A 1 102 ? -22.020 5.305 5.032 1.00 92.31 102 GLY A O 1
ATOM 829 N N . TYR A 1 103 ? -20.530 3.943 4.041 1.00 94.94 103 TYR A N 1
ATOM 830 C CA . TYR A 1 103 ? -19.377 4.795 4.335 1.00 94.94 103 TYR A CA 1
ATOM 831 C C . TYR A 1 103 ? -19.212 5.926 3.314 1.00 94.94 103 TYR A C 1
ATOM 833 O O . TYR A 1 103 ? -19.300 5.708 2.105 1.00 94.94 103 TYR A O 1
ATOM 841 N N . ARG A 1 104 ? -18.869 7.122 3.794 1.00 95.75 104 ARG A N 1
ATOM 842 C CA . ARG A 1 104 ? -18.212 8.151 2.977 1.00 95.75 104 ARG A CA 1
ATOM 843 C C . ARG A 1 104 ? -16.705 7.981 3.111 1.00 95.75 104 ARG A C 1
ATOM 845 O O . ARG A 1 104 ? -16.185 8.032 4.223 1.00 95.75 104 ARG A O 1
ATOM 852 N N . VAL A 1 105 ? -16.018 7.720 2.001 1.00 96.38 105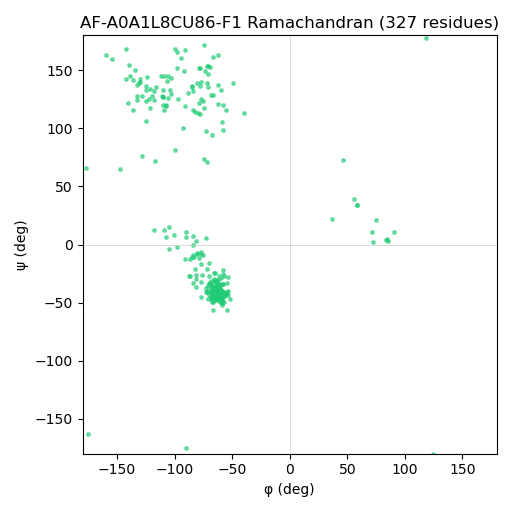 VAL A N 1
ATOM 853 C CA . VAL A 1 105 ? -14.582 7.412 2.007 1.00 96.38 105 VAL A CA 1
ATOM 854 C C . VAL A 1 105 ? -13.801 8.574 1.412 1.00 96.38 105 VAL A C 1
ATOM 856 O O . VAL A 1 105 ? -13.936 8.872 0.229 1.00 96.38 105 VAL A O 1
ATOM 859 N N . TYR A 1 106 ? -12.963 9.199 2.228 1.00 96.56 106 TYR A N 1
ATOM 860 C CA . TYR A 1 106 ? -12.111 10.322 1.867 1.00 96.56 106 TYR A CA 1
ATOM 861 C C . TYR A 1 106 ? -10.665 9.871 1.668 1.00 96.56 106 TYR A C 1
ATOM 863 O O . TYR A 1 106 ? -10.161 9.027 2.410 1.00 96.56 106 TYR A O 1
ATOM 871 N N . ALA A 1 107 ? -9.977 10.468 0.699 1.00 96.44 107 ALA A N 1
ATOM 872 C CA . ALA A 1 107 ? -8.591 10.153 0.387 1.00 96.44 107 ALA A CA 1
ATOM 873 C C . ALA A 1 107 ? -7.689 11.391 0.300 1.00 96.44 107 ALA A C 1
ATOM 875 O O . ALA A 1 107 ? -8.086 12.436 -0.218 1.00 96.44 107 ALA A O 1
ATOM 876 N N . TYR A 1 108 ? -6.451 11.244 0.777 1.00 95.38 108 TYR A N 1
ATOM 877 C CA . TYR A 1 108 ? -5.429 12.292 0.819 1.00 95.38 108 TYR A CA 1
ATOM 878 C C . TYR A 1 108 ? -4.065 11.762 0.374 1.00 95.38 108 TYR A C 1
ATOM 880 O O . TYR A 1 108 ? -3.677 10.659 0.747 1.00 95.38 108 TYR A O 1
ATOM 888 N N . GLY A 1 109 ? -3.307 12.574 -0.368 1.00 91.00 109 GLY A N 1
ATOM 889 C CA . GLY A 1 109 ? -1.882 12.326 -0.627 1.00 91.00 109 GLY A CA 1
ATOM 890 C C . GLY A 1 109 ? -1.542 11.389 -1.795 1.00 91.00 109 GLY A C 1
ATOM 891 O O . GLY A 1 109 ? -0.365 11.130 -2.031 1.00 91.00 109 GLY A O 1
ATOM 892 N N . PHE A 1 110 ? -2.531 10.930 -2.569 1.00 90.44 110 PHE A N 1
ATOM 893 C CA . PHE A 1 110 ? -2.327 10.131 -3.787 1.00 90.44 110 PHE A CA 1
ATOM 894 C C . PHE A 1 110 ? -3.335 10.499 -4.889 1.00 90.44 110 PHE A C 1
ATOM 896 O O . PHE A 1 110 ? -4.282 11.256 -4.655 1.00 90.44 110 PHE A O 1
ATOM 903 N N . ASN A 1 111 ? -3.117 10.025 -6.121 1.00 88.75 111 ASN A N 1
ATOM 904 C CA . ASN A 1 111 ? -3.984 10.372 -7.247 1.00 88.75 111 ASN A CA 1
ATOM 905 C C . ASN A 1 111 ? -5.271 9.537 -7.224 1.00 88.75 111 ASN A C 1
ATOM 907 O O . ASN A 1 111 ? -5.235 8.330 -7.463 1.00 88.75 111 ASN A O 1
ATOM 911 N N . ILE A 1 112 ? -6.403 10.207 -6.998 1.00 89.25 112 ILE A N 1
ATOM 912 C CA . ILE A 1 112 ? -7.731 9.582 -6.925 1.00 89.25 112 ILE A CA 1
ATOM 913 C C . ILE A 1 112 ? -8.612 9.814 -8.157 1.00 89.25 112 ILE A C 1
ATOM 915 O O . ILE A 1 112 ? -9.705 9.262 -8.220 1.00 89.25 112 ILE A O 1
ATOM 919 N N . LYS A 1 113 ? -8.168 10.609 -9.145 1.00 83.19 113 LYS A N 1
ATOM 920 C CA . LYS A 1 113 ? -9.025 11.097 -10.252 1.00 83.19 113 LYS A CA 1
ATOM 921 C C . LYS A 1 113 ? -9.689 9.989 -11.079 1.00 83.19 113 LYS A C 1
ATOM 923 O O . LYS A 1 113 ? -10.702 10.243 -11.717 1.00 83.19 113 LYS A O 1
ATOM 928 N N . ASN A 1 114 ? -9.126 8.784 -11.052 1.00 82.06 114 ASN A N 1
ATOM 929 C CA . ASN A 1 114 ? -9.575 7.652 -11.856 1.00 82.06 114 ASN A CA 1
ATOM 930 C C . ASN A 1 114 ? -10.287 6.565 -11.033 1.00 82.06 114 ASN A C 1
ATOM 932 O O . ASN A 1 114 ? -10.578 5.500 -11.573 1.00 82.06 114 ASN A O 1
ATOM 936 N N . TYR A 1 115 ? -10.552 6.800 -9.742 1.00 85.62 115 TYR A N 1
ATOM 937 C CA . TYR A 1 115 ? -11.081 5.775 -8.842 1.00 85.62 115 TYR A CA 1
ATOM 938 C C . TYR A 1 115 ? -12.451 6.150 -8.290 1.00 85.62 115 TYR A C 1
ATOM 940 O O . TYR A 1 115 ? -12.647 7.198 -7.682 1.00 85.62 115 TYR A O 1
ATOM 948 N N . SER A 1 116 ? -13.411 5.251 -8.498 1.00 86.06 116 SER A N 1
ATOM 949 C CA . SER A 1 116 ? -14.759 5.377 -7.946 1.00 86.06 116 SER A CA 1
ATOM 950 C C . SER A 1 116 ? -14.786 4.988 -6.468 1.00 86.06 116 SER A C 1
ATOM 952 O O . SER A 1 116 ? -14.010 4.143 -6.028 1.00 86.06 116 SER A O 1
ATOM 954 N N . GLY A 1 117 ? -15.717 5.576 -5.712 1.00 86.94 117 GLY A N 1
ATOM 955 C CA . GLY A 1 117 ? -15.887 5.299 -4.282 1.00 86.94 117 GLY A CA 1
ATOM 956 C C . GLY A 1 117 ? -14.984 6.120 -3.361 1.00 86.94 117 GLY A C 1
ATOM 957 O O . GLY A 1 117 ? -15.062 5.927 -2.156 1.00 86.94 117 GLY A O 1
ATOM 958 N N . LEU A 1 118 ? -14.175 7.037 -3.904 1.00 92.56 118 LEU A N 1
ATOM 959 C CA . LEU A 1 118 ? -13.307 7.943 -3.149 1.00 92.56 118 LEU A CA 1
ATOM 960 C C . LEU A 1 118 ? -13.720 9.403 -3.345 1.00 92.56 118 LEU A C 1
ATOM 962 O O . LEU A 1 118 ? -13.961 9.850 -4.466 1.00 92.56 118 LEU A O 1
ATOM 966 N N . GLU A 1 119 ? -13.757 10.150 -2.250 1.00 94.56 119 GLU A N 1
ATOM 967 C CA . GLU A 1 119 ? -13.917 11.600 -2.214 1.00 94.56 119 GLU A CA 1
ATOM 968 C C . GLU A 1 119 ? -12.572 12.254 -1.878 1.00 94.56 119 GLU A C 1
ATOM 970 O O . GLU A 1 119 ? -11.768 11.716 -1.113 1.00 94.56 119 GLU A O 1
ATOM 975 N N . TYR A 1 120 ? -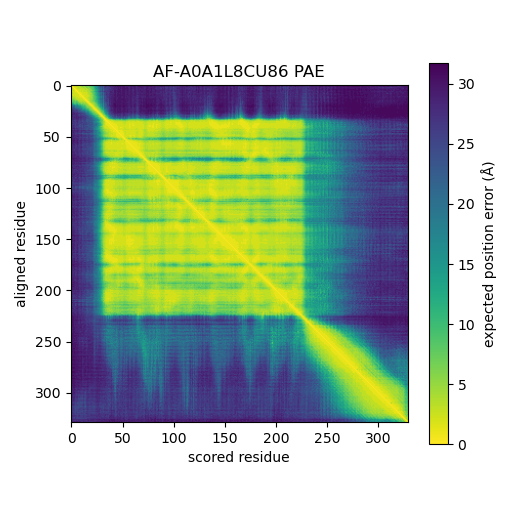12.295 13.422 -2.457 1.00 93.19 120 TYR A N 1
ATOM 976 C CA . TYR A 1 120 ? -11.084 14.167 -2.121 1.00 93.19 120 TYR A CA 1
ATOM 977 C C . TYR A 1 120 ? -11.176 14.696 -0.690 1.00 93.19 120 TYR A C 1
ATOM 979 O O . TYR A 1 120 ? -12.156 15.355 -0.348 1.00 93.19 120 TYR A O 1
ATOM 987 N N . LEU A 1 121 ? -10.153 14.440 0.131 1.00 93.06 121 LEU A N 1
ATOM 988 C CA . LEU A 1 121 ? -10.031 15.048 1.451 1.00 93.06 121 LEU A CA 1
ATOM 989 C C . LEU A 1 121 ? -9.418 16.454 1.314 1.00 93.06 121 LEU A C 1
ATOM 991 O O . LEU A 1 121 ? -8.239 16.550 0.963 1.00 93.06 121 LEU A O 1
ATOM 995 N N . PRO A 1 122 ? -10.155 17.541 1.620 1.00 89.12 122 PRO A N 1
ATOM 996 C CA . PRO A 1 122 ? -9.651 18.901 1.418 1.00 89.12 122 PRO A CA 1
ATOM 997 C C . PRO A 1 122 ? -8.454 19.243 2.309 1.00 89.12 122 PRO A C 1
ATOM 999 O O . PRO A 1 122 ? -7.529 19.930 1.882 1.00 89.12 122 PRO A O 1
ATOM 1002 N N . SER A 1 123 ? -8.478 18.777 3.559 1.00 91.75 123 SER A N 1
ATOM 1003 C CA . SER A 1 123 ? -7.413 18.989 4.535 1.00 91.75 123 SER A CA 1
ATOM 1004 C C . SER A 1 123 ? -7.479 17.957 5.662 1.00 91.75 123 SER A C 1
ATOM 1006 O O . SER A 1 123 ? -8.512 17.324 5.883 1.00 91.75 123 SER A O 1
ATOM 1008 N N . LEU A 1 124 ? -6.386 17.812 6.417 1.00 89.69 124 LEU A N 1
ATOM 1009 C CA . LEU A 1 124 ? -6.382 16.963 7.613 1.00 89.69 124 LEU A CA 1
ATOM 1010 C C . LEU A 1 124 ? -7.309 17.518 8.710 1.00 89.69 124 LEU A C 1
ATOM 1012 O O . LEU A 1 124 ? -7.953 16.733 9.396 1.00 89.69 124 LEU A O 1
ATOM 1016 N N . GLN A 1 125 ? -7.484 18.845 8.806 1.00 89.44 125 GLN A N 1
ATOM 1017 C CA . GLN A 1 125 ? -8.448 19.442 9.744 1.00 89.44 125 GLN A CA 1
ATOM 1018 C C . GLN A 1 125 ? -9.900 19.064 9.415 1.00 89.44 125 GLN A C 1
ATOM 1020 O O . GLN A 1 125 ? -10.723 18.930 10.316 1.00 89.44 125 GLN A O 1
ATOM 1025 N N . PHE A 1 126 ? -10.230 18.868 8.132 1.00 90.88 126 PHE A N 1
ATOM 1026 C CA . PHE A 1 126 ? -11.554 18.373 7.752 1.00 90.88 126 PHE A CA 1
ATOM 1027 C C . PHE A 1 126 ? -11.785 16.944 8.252 1.00 90.88 126 PHE A C 1
ATOM 1029 O O . PHE A 1 126 ? -12.880 16.614 8.682 1.00 90.88 126 PHE A O 1
ATOM 1036 N N . MET A 1 127 ? -10.766 16.083 8.230 1.00 92.50 127 MET A N 1
ATOM 1037 C CA . MET A 1 127 ? -10.892 14.745 8.815 1.00 92.50 127 MET A CA 1
ATOM 1038 C C . MET A 1 127 ? -11.113 14.818 10.331 1.00 92.50 127 MET A C 1
ATOM 1040 O O . MET A 1 127 ? -11.956 14.094 10.853 1.00 92.50 127 MET A O 1
ATOM 1044 N N . GLU A 1 128 ? -10.398 15.703 11.027 1.00 88.50 128 GLU A N 1
ATOM 1045 C CA . GLU A 1 128 ? -10.548 15.878 12.476 1.00 88.50 128 GLU A CA 1
ATOM 1046 C C . GLU A 1 128 ? -11.986 16.248 12.863 1.00 88.50 128 GLU A C 1
ATOM 1048 O O . GLU A 1 128 ? -12.549 15.640 13.773 1.00 88.50 128 GLU A O 1
ATOM 1053 N N . SER A 1 129 ? -12.625 17.170 12.129 1.00 89.00 129 SER A N 1
ATOM 1054 C CA . SER A 1 129 ? -14.026 17.533 12.390 1.00 89.00 129 SER A CA 1
ATOM 1055 C C . SER A 1 129 ? -14.999 16.377 12.147 1.00 89.00 129 SER A C 1
ATOM 1057 O O . SER A 1 129 ? -16.055 16.320 12.768 1.00 89.00 129 SER A O 1
ATOM 1059 N N . LYS A 1 130 ? -14.625 15.416 11.297 1.00 89.88 130 LYS A N 1
ATOM 1060 C CA . LYS A 1 130 ? -15.426 14.234 10.969 1.00 89.88 130 LYS A CA 1
ATOM 1061 C C . LYS A 1 130 ? -15.266 13.065 11.934 1.00 89.88 130 LYS A C 1
ATOM 1063 O O . LYS A 1 130 ? -16.062 12.127 11.846 1.00 89.88 130 LYS A O 1
ATOM 1068 N N . PHE A 1 131 ? -14.298 13.085 12.853 1.00 84.00 131 PHE A N 1
ATOM 1069 C CA . PHE A 1 131 ? -14.181 12.030 13.865 1.00 84.00 131 PHE A CA 1
ATOM 1070 C C . PHE A 1 131 ? -15.305 12.088 14.908 1.00 84.00 131 PHE A C 1
ATOM 1072 O O . PHE A 1 131 ? -15.784 11.031 15.312 1.00 84.00 131 PHE A O 1
ATOM 1079 N N . GLY A 1 132 ? -15.794 13.283 15.254 1.00 78.81 132 GLY A N 1
ATOM 1080 C CA . GLY A 1 132 ? -16.923 13.466 16.178 1.00 78.81 132 GLY A CA 1
ATOM 1081 C C . GLY A 1 132 ? -18.312 13.271 15.556 1.00 78.81 132 GLY A C 1
ATOM 1082 O O . GLY A 1 132 ? -19.306 13.236 16.278 1.00 78.81 132 GLY A O 1
ATOM 1083 N N . ASP A 1 133 ? -18.401 13.125 14.231 1.00 84.31 133 ASP A N 1
ATOM 1084 C CA . ASP A 1 133 ? -19.681 12.963 13.537 1.00 84.31 133 ASP A CA 1
ATOM 1085 C C . ASP A 1 133 ? -20.280 11.564 13.762 1.00 84.31 133 ASP A C 1
ATOM 1087 O O . ASP A 1 133 ? -19.573 10.557 13.870 1.00 84.31 133 ASP A O 1
ATOM 1091 N N . SER A 1 134 ? -21.612 11.479 13.753 1.00 84.75 134 SER A N 1
ATOM 1092 C CA . SER A 1 134 ? -22.348 10.207 13.792 1.00 84.75 134 SER A CA 1
ATOM 1093 C C . SER A 1 134 ? -22.326 9.452 12.455 1.00 84.75 134 SER A C 1
ATOM 1095 O O . SER A 1 134 ? -22.744 8.297 12.389 1.00 84.75 134 SER A O 1
ATOM 1097 N N . GLU A 1 135 ? -21.836 10.083 11.385 1.00 89.81 135 GLU A N 1
ATOM 1098 C CA . GLU A 1 135 ? -21.725 9.479 10.059 1.00 89.81 135 GLU A CA 1
ATOM 1099 C C . GLU A 1 135 ? -20.622 8.403 10.005 1.00 89.81 135 GLU A C 1
ATOM 1101 O O . GLU A 1 135 ? -19.565 8.504 10.637 1.00 89.81 135 GLU A O 1
ATOM 1106 N N . LYS A 1 136 ? -20.847 7.372 9.180 1.00 93.19 136 LYS A N 1
ATOM 1107 C CA . LYS A 1 136 ? -19.825 6.378 8.833 1.00 93.19 136 LYS A CA 1
ATOM 1108 C C . LYS A 1 136 ? -18.797 7.011 7.898 1.00 93.19 136 LYS A C 1
ATOM 1110 O O . LYS A 1 136 ? -19.000 7.067 6.687 1.00 93.19 136 LYS A O 1
ATOM 1115 N N . ASN A 1 137 ? -17.683 7.459 8.461 1.00 95.19 137 ASN A N 1
ATOM 1116 C CA . ASN A 1 137 ? -16.582 8.043 7.703 1.00 95.19 137 ASN A CA 1
ATOM 1117 C C . ASN A 1 137 ? -15.391 7.085 7.623 1.00 95.19 137 ASN A C 1
ATOM 1119 O O . ASN A 1 137 ? -15.057 6.384 8.582 1.00 95.19 137 ASN A O 1
ATOM 1123 N N . GLY A 1 138 ? -14.765 7.058 6.453 1.00 96.38 138 GLY A N 1
ATOM 1124 C CA . GLY A 1 138 ? -13.553 6.315 6.162 1.00 96.38 138 GLY A CA 1
ATOM 1125 C C . GLY A 1 138 ? -12.481 7.241 5.616 1.00 96.38 138 GLY A C 1
ATOM 1126 O O . GLY A 1 138 ? -12.772 8.068 4.758 1.00 96.38 138 GLY A O 1
ATOM 1127 N N . PHE A 1 139 ? -11.247 7.100 6.082 1.00 97.12 139 PHE A N 1
ATOM 1128 C CA . PHE A 1 139 ? -10.127 7.933 5.655 1.00 97.12 139 PHE A CA 1
ATOM 1129 C C . PHE A 1 139 ? -8.988 7.065 5.146 1.00 97.12 139 PHE A C 1
ATOM 1131 O O . PHE A 1 139 ? -8.608 6.090 5.789 1.00 97.12 139 PHE A O 1
ATOM 1138 N N . ILE A 1 140 ? -8.437 7.428 3.993 1.00 97.06 140 ILE A N 1
ATOM 1139 C CA . ILE A 1 140 ? -7.283 6.773 3.384 1.00 97.06 140 ILE A CA 1
ATOM 1140 C C . ILE A 1 140 ? -6.226 7.844 3.130 1.00 97.06 140 ILE A C 1
ATOM 1142 O O . ILE A 1 140 ? -6.361 8.677 2.234 1.00 97.06 140 ILE A O 1
ATOM 1146 N N . LEU A 1 141 ? -5.177 7.846 3.940 1.00 97.31 141 LEU A N 1
ATOM 1147 C CA . LEU A 1 141 ? -4.124 8.849 3.903 1.00 97.31 141 LEU A CA 1
ATOM 1148 C C . LEU A 1 141 ? -2.841 8.220 3.377 1.00 97.31 141 LEU A C 1
ATOM 1150 O O . LEU A 1 141 ? -2.378 7.220 3.915 1.00 97.31 141 LEU A O 1
ATOM 1154 N N . ALA A 1 142 ? -2.252 8.830 2.359 1.00 96.75 142 ALA A N 1
ATOM 1155 C CA . ALA A 1 142 ? -0.948 8.463 1.838 1.00 96.75 142 ALA A CA 1
ATOM 1156 C C . ALA A 1 142 ? 0.069 9.559 2.159 1.00 96.75 142 ALA A C 1
ATOM 1158 O O . ALA A 1 142 ? -0.142 10.733 1.854 1.00 96.75 142 ALA A O 1
ATOM 1159 N N . PHE A 1 143 ? 1.185 9.167 2.756 1.00 96.25 143 PHE A N 1
ATOM 1160 C CA . PHE A 1 143 ? 2.290 10.046 3.105 1.00 96.25 143 PHE A CA 1
ATOM 1161 C C . PHE A 1 143 ? 3.538 9.599 2.352 1.00 96.25 143 PHE A C 1
ATOM 1163 O O . PHE A 1 143 ? 3.861 8.412 2.310 1.00 96.25 143 PHE A O 1
ATOM 1170 N N . LYS A 1 144 ? 4.230 10.555 1.733 1.00 95.06 144 LYS A N 1
ATOM 1171 C CA . LYS A 1 144 ? 5.501 10.296 1.050 1.00 95.06 144 LYS A CA 1
ATOM 1172 C C . LYS A 1 144 ? 6.624 10.085 2.064 1.00 95.06 144 LYS A C 1
ATOM 1174 O O . LYS A 1 144 ? 6.447 10.332 3.259 1.00 95.06 144 LYS A O 1
ATOM 1179 N N . ARG A 1 145 ? 7.794 9.673 1.571 1.00 91.62 145 ARG A N 1
ATOM 1180 C CA . ARG A 1 145 ? 9.015 9.575 2.381 1.00 91.62 145 ARG A CA 1
ATOM 1181 C C . ARG A 1 145 ? 9.242 10.882 3.162 1.00 91.62 145 ARG A C 1
ATOM 1183 O O . ARG A 1 145 ? 9.013 11.965 2.621 1.00 91.62 145 ARG A O 1
ATOM 1190 N N . ASP A 1 146 ? 9.666 10.764 4.421 1.00 90.56 146 ASP A N 1
ATOM 1191 C CA . ASP A 1 146 ? 9.953 11.877 5.344 1.00 90.56 146 ASP A CA 1
ATOM 1192 C C . ASP A 1 146 ? 8.710 12.638 5.867 1.00 90.56 146 ASP A C 1
ATOM 1194 O O . ASP A 1 146 ? 8.825 13.691 6.503 1.00 90.56 146 ASP A O 1
ATOM 1198 N N . GLN A 1 147 ? 7.500 12.115 5.630 1.00 94.50 147 GLN A N 1
ATOM 1199 C CA . GLN A 1 147 ? 6.238 12.665 6.148 1.00 94.50 147 GLN A CA 1
ATOM 1200 C C . GLN A 1 147 ? 5.643 11.847 7.311 1.00 94.50 147 GLN A C 1
ATOM 1202 O O . GLN A 1 147 ? 4.494 12.067 7.700 1.00 94.50 147 GLN A O 1
ATOM 1207 N N . GLU A 1 148 ? 6.419 10.951 7.928 1.00 94.50 148 GLU A N 1
ATOM 1208 C CA . GLU A 1 148 ? 5.990 10.077 9.032 1.00 94.50 148 GLU A CA 1
ATOM 1209 C C . GLU A 1 148 ? 5.473 10.886 10.233 1.00 94.50 148 GLU A C 1
ATOM 1211 O O . GLU A 1 148 ? 4.529 10.484 10.907 1.00 94.50 148 GLU A O 1
ATOM 1216 N N . LYS A 1 149 ? 6.050 12.068 10.483 1.00 95.00 149 LYS A N 1
ATOM 1217 C CA . LYS A 1 149 ? 5.609 12.965 11.565 1.00 95.00 149 LYS A CA 1
ATOM 1218 C C . LYS A 1 149 ? 4.200 13.517 11.349 1.00 95.00 149 LYS A C 1
ATOM 1220 O O . LYS A 1 149 ? 3.520 13.827 12.321 1.00 95.00 149 LYS A O 1
ATOM 1225 N N . LEU A 1 150 ? 3.759 13.678 10.098 1.00 94.81 150 LEU A N 1
ATOM 1226 C CA . LEU A 1 150 ? 2.381 14.087 9.810 1.00 94.81 150 LEU A CA 1
ATOM 1227 C C . LEU A 1 150 ? 1.415 12.938 10.098 1.00 94.81 150 LEU A C 1
ATOM 1229 O O . LEU A 1 150 ? 0.374 13.168 10.704 1.00 94.81 150 LEU A O 1
ATOM 1233 N N . ALA A 1 151 ? 1.790 11.712 9.730 1.00 95.62 151 ALA A N 1
ATOM 1234 C CA . ALA A 1 151 ? 1.034 10.520 10.093 1.00 95.62 151 ALA A CA 1
ATOM 1235 C C . ALA A 1 151 ? 0.931 10.354 11.620 1.00 95.62 151 ALA A C 1
ATOM 1237 O O . ALA A 1 151 ? -0.149 10.064 12.129 1.00 95.62 151 ALA A O 1
ATOM 1238 N N . ASP A 1 152 ? 2.019 10.597 12.359 1.00 96.38 152 ASP A N 1
ATOM 1239 C CA . ASP A 1 152 ? 2.018 10.491 13.824 1.00 96.38 152 ASP A CA 1
ATOM 1240 C C . ASP A 1 152 ? 1.085 11.516 14.480 1.00 96.38 152 ASP A C 1
ATOM 1242 O O . ASP A 1 152 ? 0.306 11.148 15.354 1.00 96.38 152 ASP A O 1
ATOM 1246 N N . LYS A 1 153 ? 1.059 12.758 13.976 1.00 95.25 153 LYS A N 1
ATOM 1247 C CA . LYS A 1 153 ? 0.103 13.792 14.413 1.00 95.25 153 LYS A CA 1
ATOM 1248 C C . LYS A 1 153 ? -1.353 13.422 14.144 1.00 95.25 153 LYS A C 1
ATOM 1250 O O . LYS A 1 153 ? -2.229 13.748 14.936 1.00 95.25 153 LYS A O 1
ATOM 1255 N N . VAL A 1 154 ? -1.641 12.741 13.035 1.00 95.06 154 VAL A N 1
ATOM 1256 C CA . VAL A 1 154 ? -3.005 12.257 12.767 1.00 95.06 154 VAL A CA 1
ATOM 1257 C C . VAL A 1 154 ? -3.436 11.249 13.835 1.00 95.06 154 VAL A C 1
ATOM 1259 O O . VAL A 1 154 ? -4.563 11.304 14.327 1.00 95.06 154 VAL A O 1
ATOM 1262 N N . VAL A 1 155 ? -2.535 10.346 14.219 1.00 95.19 155 VAL A N 1
ATOM 1263 C CA . VAL A 1 155 ? -2.800 9.373 15.282 1.00 95.19 155 VAL A CA 1
ATOM 1264 C C . VAL A 1 155 ? -2.913 10.061 16.647 1.00 95.19 155 VAL A C 1
ATOM 1266 O O . VAL A 1 155 ? -3.809 9.727 17.418 1.00 95.19 155 VAL A O 1
ATOM 1269 N N . GLU A 1 156 ? -2.064 11.049 16.934 1.00 95.12 156 GLU A N 1
ATOM 1270 C CA . GLU A 1 156 ? -2.146 11.895 18.135 1.00 95.12 156 GLU A CA 1
ATOM 1271 C C . GLU A 1 156 ? -3.550 12.494 18.297 1.00 95.12 156 GLU A C 1
ATOM 1273 O O . GLU A 1 156 ? -4.165 12.361 19.352 1.00 95.12 156 GLU A O 1
ATOM 1278 N N . LYS A 1 157 ? -4.124 13.047 17.222 1.00 93.50 157 LYS A N 1
ATOM 1279 C CA . LYS A 1 157 ? -5.476 13.630 17.240 1.00 93.50 157 LYS A CA 1
ATOM 1280 C C . LYS A 1 157 ? -6.572 12.610 17.542 1.00 93.50 157 LYS A C 1
ATOM 1282 O O . LYS A 1 157 ? -7.554 12.941 18.209 1.00 93.50 157 LYS A O 1
ATOM 1287 N N . LEU A 1 158 ? -6.415 11.362 17.101 1.00 92.06 158 LEU A N 1
ATOM 1288 C CA . LEU A 1 158 ? -7.326 10.273 17.469 1.00 92.06 158 LEU A CA 1
ATOM 1289 C C . LEU A 1 158 ? -7.221 9.887 18.948 1.00 92.06 158 LEU A C 1
ATOM 1291 O O . LEU A 1 158 ? -8.233 9.532 19.556 1.00 92.06 158 LEU A O 1
ATOM 1295 N N . TYR A 1 159 ? -6.019 9.954 19.528 1.00 91.94 159 TYR A N 1
ATOM 1296 C CA . TYR A 1 159 ? -5.833 9.770 20.967 1.00 91.94 159 TYR A CA 1
ATOM 1297 C C . TYR A 1 159 ? -6.461 10.923 21.759 1.00 91.94 159 TYR A C 1
ATOM 1299 O O . TYR A 1 159 ? -7.238 10.666 22.676 1.00 91.94 159 TYR A O 1
ATOM 1307 N N . GLU A 1 160 ? -6.178 12.172 21.381 1.00 91.38 160 GLU A N 1
ATOM 1308 C CA . GLU A 1 160 ? -6.683 13.377 22.056 1.00 91.38 160 GLU A CA 1
ATOM 1309 C C . GLU A 1 160 ? -8.214 13.479 22.027 1.00 91.38 160 GLU A C 1
ATOM 1311 O O . GLU A 1 160 ? -8.829 13.852 23.023 1.00 91.38 160 GLU A O 1
ATOM 1316 N N . SER A 1 161 ? -8.838 13.118 20.902 1.00 88.62 161 SER A N 1
ATOM 1317 C CA . SER A 1 161 ? -10.301 13.136 20.747 1.00 88.62 161 SER A CA 1
ATOM 1318 C C . SER A 1 161 ? -11.010 11.937 21.387 1.00 88.62 161 SER A C 1
ATOM 1320 O O . SER A 1 161 ? -12.233 11.938 21.493 1.00 88.62 161 SER A O 1
ATOM 1322 N N . GLY A 1 162 ? -10.277 10.897 21.800 1.00 88.38 162 GLY A N 1
ATOM 1323 C CA . GLY A 1 162 ? -10.856 9.656 22.326 1.00 88.38 162 GLY A CA 1
ATOM 1324 C C . GLY A 1 162 ? -11.526 8.761 21.270 1.00 88.38 162 GLY A C 1
ATOM 1325 O O . GLY A 1 162 ? -12.030 7.685 21.607 1.00 88.38 162 GLY A O 1
ATOM 1326 N N . GLU A 1 163 ? -11.485 9.145 19.992 1.00 90.31 163 GLU A N 1
ATOM 1327 C CA . GLU A 1 163 ? -12.165 8.453 18.887 1.00 90.31 163 GLU A CA 1
ATOM 1328 C C . GLU A 1 163 ? -11.447 7.177 18.427 1.00 90.31 163 GLU A C 1
ATOM 1330 O O . GLU A 1 163 ? -12.000 6.385 17.657 1.00 90.31 163 GLU A O 1
ATOM 1335 N N . LEU A 1 164 ? -10.251 6.899 18.962 1.00 90.25 164 LEU A N 1
ATOM 1336 C CA . LEU A 1 164 ? -9.524 5.652 18.712 1.00 90.25 164 LEU A CA 1
ATOM 1337 C C . LEU A 1 164 ? -10.361 4.398 19.033 1.00 90.25 164 LEU A C 1
ATOM 1339 O O . LEU A 1 164 ? -10.228 3.373 18.370 1.00 90.25 164 LEU A O 1
ATOM 1343 N N . ARG A 1 165 ? -11.251 4.455 20.033 1.00 86.62 165 ARG A N 1
ATOM 1344 C CA . ARG A 1 165 ? -12.107 3.309 20.402 1.00 86.62 165 ARG A CA 1
ATOM 1345 C C . ARG A 1 165 ? -13.176 2.998 19.353 1.00 86.62 165 ARG A C 1
ATOM 1347 O O . ARG A 1 165 ? -13.594 1.846 19.258 1.00 86.62 165 ARG A O 1
ATOM 1354 N N . ASN A 1 166 ? -13.593 4.001 18.585 1.00 89.38 166 ASN A N 1
ATOM 1355 C CA . ASN A 1 166 ? -14.644 3.906 17.571 1.00 89.38 166 ASN A CA 1
ATOM 1356 C C . ASN A 1 166 ? -14.086 3.987 16.144 1.00 89.38 166 ASN A C 1
ATOM 1358 O O . ASN A 1 166 ? -14.848 4.126 15.188 1.00 89.38 166 ASN A O 1
ATOM 1362 N N . THR A 1 167 ? -12.765 3.878 15.994 1.00 93.06 167 THR A N 1
ATOM 1363 C CA . THR A 1 167 ? -12.081 3.956 14.706 1.00 93.06 167 THR A CA 1
ATOM 1364 C C . THR A 1 167 ? -11.170 2.752 14.536 1.00 93.06 167 THR A C 1
ATOM 1366 O O . THR A 1 167 ? -10.330 2.467 15.385 1.00 93.06 167 THR A O 1
ATOM 1369 N N . ILE A 1 168 ? -11.315 2.046 13.417 1.00 94.38 168 ILE A N 1
ATOM 1370 C CA . ILE A 1 168 ? -10.329 1.052 12.995 1.00 94.38 168 ILE A CA 1
ATOM 1371 C C . ILE A 1 168 ? -9.154 1.801 12.395 1.00 94.38 168 ILE A C 1
ATOM 1373 O O . ILE A 1 168 ? -9.295 2.411 11.338 1.00 94.38 168 ILE A O 1
ATOM 1377 N N . VAL A 1 169 ? -8.008 1.763 13.065 1.00 96.31 169 VAL A N 1
ATOM 1378 C CA . VAL A 1 169 ? -6.793 2.429 12.596 1.00 96.31 169 VAL A CA 1
ATOM 1379 C C . VAL A 1 169 ? -5.846 1.389 12.034 1.00 96.31 169 VAL A C 1
ATOM 1381 O O . VAL A 1 169 ? -5.616 0.345 12.643 1.00 96.31 169 VAL A O 1
ATOM 1384 N N . VAL A 1 170 ? -5.300 1.669 10.860 1.00 96.00 170 VAL A N 1
ATOM 1385 C CA . VAL A 1 170 ? -4.342 0.813 10.171 1.00 96.00 170 VAL A CA 1
ATOM 1386 C C . VAL A 1 170 ? -3.193 1.691 9.714 1.00 96.00 170 VAL A C 1
ATOM 1388 O O . VAL A 1 170 ? -3.424 2.703 9.059 1.00 96.00 170 VAL A O 1
ATOM 1391 N N . VAL A 1 171 ? -1.965 1.307 10.042 1.00 96.50 171 VAL A N 1
ATOM 1392 C CA . VAL A 1 171 ? -0.750 1.956 9.546 1.00 96.50 171 VAL A CA 1
ATOM 1393 C C . VAL A 1 171 ? 0.060 0.930 8.777 1.00 96.50 171 VAL A C 1
ATOM 1395 O O . VAL A 1 171 ? 0.331 -0.158 9.285 1.00 96.50 171 VAL A O 1
ATOM 1398 N N . ILE A 1 172 ? 0.425 1.283 7.549 1.00 95.00 172 ILE A N 1
ATOM 1399 C CA . ILE A 1 172 ? 1.094 0.409 6.593 1.00 95.00 172 ILE A CA 1
ATOM 1400 C C . ILE A 1 172 ? 2.275 1.166 5.994 1.00 95.00 172 ILE A C 1
ATOM 1402 O O . ILE A 1 172 ? 2.115 2.251 5.440 1.00 95.00 172 ILE A O 1
ATOM 1406 N N . GLY A 1 173 ? 3.467 0.598 6.091 1.00 93.75 173 GLY A N 1
ATOM 1407 C CA . GLY A 1 173 ? 4.636 1.061 5.367 1.00 93.75 173 GLY A CA 1
ATOM 1408 C C . GLY A 1 173 ? 4.725 0.394 4.004 1.00 93.75 173 GLY A C 1
ATOM 1409 O O . GLY A 1 173 ? 4.647 -0.829 3.922 1.00 93.75 173 GLY A O 1
ATOM 1410 N N . SER A 1 174 ? 4.912 1.170 2.937 1.00 88.62 174 SER A N 1
ATOM 1411 C CA . SER A 1 174 ? 5.282 0.592 1.643 1.00 88.62 174 SER A CA 1
ATOM 1412 C C . SER A 1 174 ? 6.778 0.252 1.623 1.00 88.62 174 SER A C 1
ATOM 1414 O O . SER A 1 174 ? 7.574 0.877 2.325 1.00 88.62 174 SER A O 1
ATOM 1416 N N . GLY A 1 175 ? 7.175 -0.744 0.830 1.00 81.44 175 GLY A N 1
ATOM 1417 C CA . GLY A 1 175 ? 8.570 -1.171 0.674 1.00 81.44 175 GLY A CA 1
ATOM 1418 C C . GLY A 1 175 ? 8.793 -2.655 0.979 1.00 81.44 175 GLY A C 1
ATOM 1419 O O . GLY A 1 175 ? 7.870 -3.387 1.322 1.00 81.44 175 GLY A O 1
ATOM 1420 N N . LYS A 1 176 ? 10.048 -3.109 0.856 1.00 77.38 176 LYS A N 1
ATOM 1421 C CA . LYS A 1 176 ? 10.432 -4.532 1.013 1.00 77.38 176 LYS A CA 1
ATOM 1422 C C . LYS A 1 176 ? 10.150 -5.118 2.400 1.00 77.38 176 LYS A C 1
ATOM 1424 O O . LYS A 1 176 ? 10.043 -6.333 2.545 1.00 77.38 176 LYS A O 1
ATOM 1429 N N . SER A 1 177 ? 10.131 -4.280 3.431 1.00 84.31 177 SER A N 1
ATOM 1430 C CA . SER A 1 177 ? 9.925 -4.683 4.828 1.00 84.31 177 SER A CA 1
ATOM 1431 C C . SER A 1 177 ? 9.195 -3.563 5.561 1.00 84.31 177 SER A C 1
ATOM 1433 O O . SER A 1 177 ? 9.757 -2.878 6.421 1.00 84.31 177 SER A O 1
ATOM 1435 N N . GLY A 1 178 ? 7.963 -3.323 5.120 1.00 89.06 178 GLY A N 1
ATOM 1436 C CA . GLY A 1 178 ? 7.106 -2.280 5.658 1.00 89.06 178 GLY A CA 1
ATOM 1437 C C . GLY A 1 178 ? 6.610 -2.613 7.061 1.00 89.06 178 GLY A C 1
ATOM 1438 O O . GLY A 1 178 ? 6.511 -3.776 7.446 1.00 89.06 178 GLY A O 1
ATOM 1439 N N . VAL A 1 179 ? 6.306 -1.591 7.856 1.00 92.81 179 VAL A N 1
ATOM 1440 C CA . VAL A 1 179 ? 5.599 -1.784 9.132 1.00 92.81 179 VAL A CA 1
ATOM 1441 C C . VAL A 1 179 ? 4.126 -1.995 8.861 1.00 92.81 179 VAL A C 1
ATOM 1443 O O . VAL A 1 179 ? 3.524 -1.223 8.126 1.00 92.81 179 VAL A O 1
ATOM 1446 N N . PHE A 1 180 ? 3.520 -2.957 9.540 1.00 93.62 180 PHE A N 1
ATOM 1447 C CA . PHE A 1 180 ? 2.075 -3.039 9.652 1.00 93.62 180 PHE A CA 1
ATOM 1448 C C . PHE A 1 180 ? 1.649 -2.991 11.109 1.00 93.62 180 PHE A C 1
ATOM 1450 O O . PHE A 1 180 ? 2.189 -3.705 11.956 1.00 93.62 180 PHE A O 1
ATOM 1457 N N . THR A 1 181 ? 0.642 -2.176 11.392 1.00 94.12 181 THR A N 1
ATOM 1458 C CA . THR A 1 181 ? -0.139 -2.265 12.623 1.00 94.12 181 THR A CA 1
ATOM 1459 C C . THR A 1 181 ? -1.597 -1.979 12.330 1.00 94.12 181 THR A C 1
ATOM 1461 O O . THR A 1 181 ? -1.929 -1.105 11.529 1.00 94.12 181 THR A O 1
ATOM 1464 N N . THR A 1 182 ? -2.476 -2.706 13.005 1.00 93.31 182 THR A N 1
ATOM 1465 C CA . THR A 1 182 ? -3.890 -2.377 13.065 1.00 93.31 182 THR A CA 1
ATOM 1466 C C . THR A 1 182 ? -4.394 -2.405 14.501 1.00 93.31 182 THR A C 1
ATOM 1468 O O . THR A 1 182 ? -4.051 -3.282 15.298 1.00 93.31 182 THR A O 1
ATOM 1471 N N . PHE A 1 183 ? -5.229 -1.426 14.826 1.00 92.00 183 PHE A N 1
ATOM 1472 C CA . PHE A 1 183 ? -5.918 -1.316 16.095 1.00 92.00 183 PHE A CA 1
ATOM 1473 C C . PHE A 1 183 ? -7.422 -1.201 15.851 1.00 92.00 183 PHE A C 1
ATOM 1475 O O . PHE A 1 183 ? -7.890 -0.298 15.159 1.00 92.00 183 PHE A O 1
ATOM 1482 N N . ALA A 1 184 ? -8.181 -2.115 16.449 1.00 87.31 184 ALA A N 1
ATOM 1483 C CA . ALA A 1 184 ? -9.635 -2.068 16.508 1.00 87.31 184 ALA A CA 1
ATOM 1484 C C . ALA A 1 184 ? -10.128 -2.849 17.727 1.00 87.31 184 ALA A C 1
ATOM 1486 O O . ALA A 1 184 ? -9.442 -3.739 18.228 1.00 87.31 184 ALA A O 1
ATOM 1487 N N . ASN A 1 185 ? -11.358 -2.585 18.172 1.00 81.12 185 ASN A N 1
ATOM 1488 C CA . ASN A 1 185 ? -11.956 -3.357 19.266 1.00 81.12 185 ASN A CA 1
ATOM 1489 C C . ASN A 1 185 ? -12.181 -4.836 18.916 1.00 81.12 185 ASN A C 1
ATOM 1491 O O . ASN A 1 185 ? -12.097 -5.675 19.805 1.00 81.12 185 ASN A O 1
ATOM 1495 N N . LYS A 1 186 ? -12.433 -5.159 17.641 1.00 77.88 186 LYS A N 1
ATOM 1496 C CA . LYS A 1 186 ? -12.667 -6.534 17.154 1.00 77.88 186 LYS A CA 1
ATOM 1497 C C . LYS A 1 186 ? -11.393 -7.265 16.701 1.00 77.88 186 LYS A C 1
ATOM 1499 O O . LYS A 1 186 ? -11.479 -8.359 16.147 1.00 77.88 186 LYS A O 1
ATOM 1504 N N . ILE A 1 187 ? -10.225 -6.662 16.908 1.00 83.44 187 ILE A N 1
ATOM 1505 C CA . ILE A 1 187 ? -8.922 -7.214 16.526 1.00 83.44 187 ILE A CA 1
ATOM 1506 C C . ILE A 1 187 ? -8.136 -7.558 17.794 1.00 83.44 187 ILE A C 1
ATOM 1508 O O . ILE A 1 187 ? -8.243 -6.861 18.808 1.00 83.44 187 ILE A O 1
ATOM 1512 N N . LYS A 1 188 ? -7.347 -8.638 17.753 1.00 82.56 188 LYS A N 1
ATOM 1513 C CA . LYS A 1 188 ? -6.467 -9.019 18.866 1.00 82.56 188 LYS A CA 1
ATOM 1514 C C . LYS A 1 188 ? -5.466 -7.902 19.167 1.00 82.56 188 LYS A C 1
ATOM 1516 O O . LYS A 1 188 ? -4.821 -7.366 18.272 1.00 82.56 188 LYS A O 1
ATOM 1521 N N . LYS A 1 189 ? -5.321 -7.573 20.448 1.00 86.62 189 LYS A N 1
ATOM 1522 C CA . LYS A 1 189 ? -4.428 -6.513 20.933 1.00 86.62 189 LYS A CA 1
ATOM 1523 C C . LYS A 1 189 ? -3.114 -7.111 21.425 1.00 86.62 189 LYS A C 1
ATOM 1525 O O . LYS A 1 189 ? -3.103 -8.244 21.901 1.00 86.62 189 LYS A O 1
ATOM 1530 N N . ASN A 1 190 ? -2.036 -6.337 21.343 1.00 86.44 190 ASN A N 1
ATOM 1531 C CA . ASN A 1 190 ? -0.691 -6.711 21.793 1.00 86.44 190 ASN A CA 1
ATOM 1532 C C . ASN A 1 190 ? -0.135 -7.977 21.112 1.00 86.44 190 ASN A C 1
ATOM 1534 O O . ASN A 1 190 ? 0.584 -8.759 21.735 1.00 86.44 190 ASN A O 1
ATOM 1538 N N . VAL A 1 191 ? -0.471 -8.206 19.839 1.00 86.44 191 VAL A N 1
ATOM 1539 C CA . VAL A 1 191 ? 0.012 -9.373 19.087 1.00 86.44 191 VAL A CA 1
ATOM 1540 C C . VAL A 1 191 ? 1.081 -8.934 18.099 1.00 86.44 191 VAL A C 1
A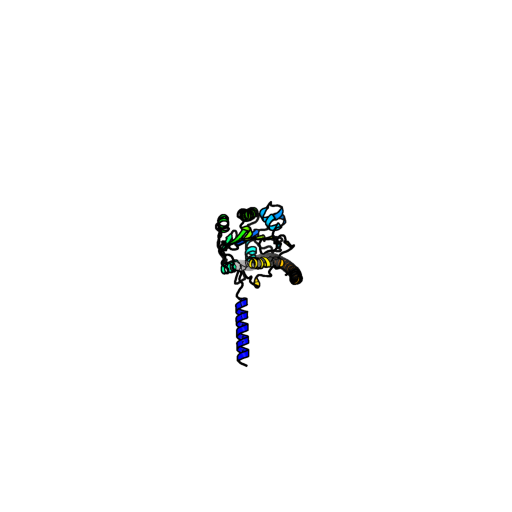TOM 1542 O O . VAL A 1 191 ? 0.852 -8.054 17.268 1.00 86.44 191 VAL A O 1
ATOM 1545 N N . LYS A 1 192 ? 2.245 -9.584 18.169 1.00 86.88 192 LYS A N 1
ATOM 1546 C CA . LYS A 1 192 ? 3.332 -9.428 17.202 1.00 86.88 192 LYS A CA 1
ATOM 1547 C C . LYS A 1 192 ? 3.423 -10.664 16.330 1.00 86.88 192 LYS A C 1
ATOM 1549 O O . LYS A 1 192 ? 3.657 -11.760 16.831 1.00 86.88 192 LYS A O 1
ATOM 1554 N N . VAL A 1 193 ? 3.261 -10.472 15.032 1.00 83.81 193 VAL A N 1
ATOM 1555 C CA . VAL A 1 193 ? 3.543 -11.489 14.025 1.00 83.81 193 VAL A CA 1
ATOM 1556 C C . VAL A 1 193 ? 4.777 -11.095 13.235 1.00 83.81 193 VAL A C 1
ATOM 1558 O O . VAL A 1 193 ? 5.039 -9.917 13.011 1.00 83.81 193 VAL A O 1
ATOM 1561 N N . GLU A 1 194 ? 5.558 -12.092 12.841 1.00 76.88 194 GLU A N 1
ATOM 1562 C CA . GLU A 1 194 ? 6.824 -11.859 12.150 1.00 76.88 194 GLU A CA 1
ATOM 1563 C C . GLU A 1 194 ? 6.587 -11.282 10.749 1.00 76.88 194 GLU A C 1
ATOM 1565 O O . GLU A 1 194 ? 7.174 -10.263 10.394 1.00 76.88 194 GLU A O 1
ATOM 1570 N N . PHE A 1 195 ? 5.654 -11.875 9.993 1.00 80.75 195 PHE A N 1
ATOM 1571 C CA . PHE A 1 195 ? 5.359 -11.489 8.615 1.00 80.75 195 PHE A CA 1
ATOM 1572 C C . PHE A 1 195 ? 3.861 -11.476 8.314 1.00 80.75 195 PHE A C 1
ATOM 1574 O O . PHE A 1 195 ? 3.107 -12.321 8.801 1.00 80.75 195 PHE A O 1
ATOM 1581 N N . ILE A 1 196 ? 3.452 -10.528 7.470 1.00 82.50 196 ILE A N 1
ATOM 1582 C CA . ILE A 1 196 ? 2.087 -10.343 6.974 1.00 82.50 196 ILE A CA 1
ATOM 1583 C C . ILE A 1 196 ? 2.137 -10.156 5.454 1.00 82.50 196 ILE A C 1
ATOM 1585 O O . ILE A 1 196 ? 3.000 -9.446 4.934 1.00 82.50 196 ILE A O 1
ATOM 1589 N N . LEU A 1 197 ? 1.212 -10.799 4.738 1.00 78.62 197 LEU A N 1
ATOM 1590 C CA . LEU A 1 197 ? 1.014 -10.547 3.311 1.00 78.62 197 LEU A CA 1
ATOM 1591 C C . LEU A 1 197 ? 0.092 -9.347 3.115 1.00 78.62 197 LEU A C 1
ATOM 1593 O O . LEU A 1 197 ? -0.954 -9.253 3.759 1.00 78.62 197 LEU A O 1
ATOM 1597 N N . ASP A 1 198 ? 0.470 -8.466 2.191 1.00 78.19 198 ASP A N 1
ATOM 1598 C CA . ASP A 1 198 ? -0.288 -7.248 1.883 1.00 78.19 198 ASP A CA 1
ATOM 1599 C C . ASP A 1 198 ? -1.715 -7.533 1.390 1.00 78.19 198 ASP A C 1
ATOM 1601 O O . ASP A 1 198 ? -2.645 -6.791 1.705 1.00 78.19 198 ASP A O 1
ATOM 1605 N N . ASP A 1 199 ? -1.908 -8.628 0.650 1.00 81.50 199 ASP A N 1
ATOM 1606 C CA . ASP A 1 199 ? -3.209 -9.030 0.102 1.00 81.50 199 ASP A CA 1
ATOM 1607 C C . ASP A 1 199 ? -4.229 -9.408 1.189 1.00 81.50 199 ASP A C 1
ATOM 1609 O O . ASP A 1 199 ? -5.428 -9.230 0.989 1.00 81.50 199 ASP A O 1
ATOM 1613 N N . GLY A 1 200 ? -3.776 -9.827 2.374 1.00 82.50 200 GLY A N 1
ATOM 1614 C CA . GLY A 1 200 ? -4.658 -10.144 3.495 1.00 82.50 200 GLY A CA 1
ATOM 1615 C C . GLY A 1 200 ? -5.092 -8.947 4.341 1.00 82.50 200 GLY A C 1
ATOM 1616 O O . GLY A 1 200 ? -5.988 -9.077 5.182 1.00 82.50 200 GLY A O 1
ATOM 1617 N N . ILE A 1 201 ? -4.506 -7.766 4.127 1.00 88.31 201 ILE A N 1
ATOM 1618 C CA . ILE A 1 201 ? -4.781 -6.574 4.940 1.00 88.31 201 ILE A CA 1
ATOM 1619 C C . ILE A 1 201 ? -6.223 -6.087 4.740 1.00 88.31 201 ILE A C 1
ATOM 1621 O O . ILE A 1 201 ? -6.988 -5.992 5.703 1.00 88.31 201 ILE A O 1
ATOM 1625 N N . ILE A 1 202 ? -6.621 -5.807 3.496 1.00 91.19 202 ILE A N 1
ATOM 1626 C CA . ILE A 1 202 ? -7.952 -5.261 3.188 1.00 91.19 202 ILE A CA 1
ATOM 1627 C C . ILE A 1 202 ? -9.100 -6.227 3.504 1.00 91.19 202 ILE A C 1
ATOM 1629 O O . ILE A 1 202 ? -10.083 -5.767 4.097 1.00 91.19 202 ILE A O 1
ATOM 1633 N N . PRO A 1 203 ? -9.017 -7.539 3.208 1.00 88.25 203 PRO A N 1
ATOM 1634 C CA . PRO A 1 203 ? -10.029 -8.495 3.654 1.00 88.25 203 PRO A CA 1
ATOM 1635 C C . PRO A 1 203 ? -10.242 -8.473 5.175 1.00 88.25 203 PRO A C 1
ATOM 1637 O O . PRO A 1 203 ? -11.378 -8.435 5.650 1.00 88.25 203 PRO A O 1
ATOM 1640 N N . THR A 1 204 ? -9.151 -8.391 5.942 1.00 87.81 204 THR A N 1
ATOM 1641 C CA . THR A 1 204 ? -9.187 -8.340 7.412 1.00 87.81 204 THR A CA 1
ATOM 1642 C C . THR A 1 204 ? -9.837 -7.056 7.928 1.00 87.81 204 THR A C 1
ATOM 1644 O O . THR A 1 204 ? -10.691 -7.105 8.814 1.00 87.81 204 THR A O 1
ATOM 1647 N N . ILE A 1 205 ? -9.482 -5.904 7.350 1.00 89.50 205 ILE A N 1
ATOM 1648 C CA . ILE A 1 205 ? -10.077 -4.606 7.711 1.00 89.50 205 ILE A CA 1
ATOM 1649 C C . ILE A 1 205 ? -11.564 -4.574 7.360 1.00 89.50 205 ILE A C 1
ATOM 1651 O O . ILE A 1 205 ? -12.371 -4.102 8.159 1.00 89.50 205 ILE A O 1
ATOM 1655 N N . SER A 1 206 ? -11.935 -5.109 6.196 1.00 89.00 206 SER A N 1
ATOM 1656 C CA . SER A 1 206 ? -13.330 -5.182 5.750 1.00 89.00 206 SER A CA 1
ATOM 1657 C C . SER A 1 206 ? -14.178 -5.942 6.766 1.00 89.00 206 SER A C 1
ATOM 1659 O O . SER A 1 206 ? -15.177 -5.412 7.252 1.00 89.00 206 SER A O 1
ATOM 1661 N N . LEU A 1 207 ? -13.728 -7.127 7.190 1.00 86.38 207 LEU A N 1
ATOM 1662 C CA . LEU A 1 207 ? -14.430 -7.906 8.212 1.00 86.38 207 LEU A CA 1
ATOM 1663 C C . LEU A 1 207 ? -14.505 -7.182 9.556 1.00 86.38 207 LEU A C 1
ATOM 1665 O O . LEU A 1 207 ? -15.553 -7.203 10.204 1.00 86.38 207 LEU A O 1
ATOM 1669 N N . ALA A 1 208 ? -13.436 -6.495 9.962 1.00 86.50 208 ALA A N 1
ATOM 1670 C CA . ALA A 1 208 ? -13.440 -5.710 11.192 1.00 86.50 208 ALA A CA 1
ATOM 1671 C C . ALA A 1 208 ? -14.480 -4.565 11.148 1.00 86.50 208 ALA A C 1
ATOM 1673 O O . ALA A 1 208 ? -15.076 -4.241 12.180 1.00 86.50 208 ALA A O 1
ATOM 1674 N N . LEU A 1 209 ? -14.768 -4.022 9.955 1.00 87.75 209 LEU A N 1
ATOM 1675 C CA . LEU A 1 209 ? -15.829 -3.038 9.695 1.00 87.75 209 LEU A CA 1
ATOM 1676 C C . LEU A 1 209 ? -17.236 -3.645 9.555 1.00 87.75 209 LEU A C 1
ATOM 1678 O O . LEU A 1 209 ? -18.215 -2.904 9.475 1.00 87.75 209 LEU A O 1
ATOM 1682 N N . GLY A 1 210 ? -17.365 -4.975 9.531 1.00 83.88 210 GLY A N 1
ATOM 1683 C CA . GLY A 1 210 ? -18.626 -5.655 9.214 1.00 83.88 210 GLY A CA 1
ATOM 1684 C C . GLY A 1 210 ? -18.984 -5.619 7.723 1.00 83.88 210 GLY A C 1
ATOM 1685 O O . GLY A 1 210 ? -20.150 -5.770 7.364 1.00 83.88 210 GLY A O 1
ATOM 1686 N N . ILE A 1 211 ? -17.991 -5.397 6.861 1.00 85.75 211 ILE A N 1
ATOM 1687 C CA . ILE A 1 211 ? -18.097 -5.454 5.404 1.00 85.75 211 ILE A CA 1
ATOM 1688 C C . ILE A 1 211 ? -17.610 -6.836 4.960 1.00 85.75 211 ILE A C 1
ATOM 1690 O O . ILE A 1 211 ? -16.490 -7.232 5.282 1.00 85.75 211 ILE A O 1
ATOM 1694 N N . TYR A 1 212 ? -18.425 -7.574 4.206 1.00 83.56 212 TYR A N 1
ATOM 1695 C CA . TYR A 1 212 ? -18.021 -8.892 3.716 1.00 83.56 212 TYR A CA 1
ATOM 1696 C C . TYR A 1 212 ? -16.998 -8.748 2.577 1.00 83.56 212 TYR A C 1
ATOM 1698 O O . TYR A 1 212 ? -17.334 -8.155 1.548 1.00 83.56 212 TYR A O 1
ATOM 1706 N N . PRO A 1 213 ? -15.756 -9.242 2.744 1.00 84.56 213 PRO A N 1
ATOM 1707 C CA . PRO A 1 213 ? -14.715 -9.102 1.736 1.00 84.56 213 PRO A CA 1
ATOM 1708 C C . PRO A 1 213 ? -15.034 -9.958 0.510 1.00 84.56 213 PRO A C 1
ATOM 1710 O O . PRO A 1 213 ? -15.714 -10.977 0.614 1.00 84.56 213 PRO A O 1
ATOM 1713 N N . GLN A 1 214 ? -14.530 -9.546 -0.651 1.00 82.12 214 GLN A N 1
ATOM 1714 C CA . GLN A 1 214 ? -14.625 -10.354 -1.867 1.00 82.12 214 GLN A CA 1
ATOM 1715 C C . GLN A 1 214 ? -13.587 -11.481 -1.820 1.00 82.12 214 GLN A C 1
ATOM 1717 O O . GLN A 1 214 ? -12.450 -11.245 -1.410 1.00 82.12 214 GLN A O 1
ATOM 1722 N N . GLU A 1 215 ? -13.957 -12.685 -2.261 1.00 75.12 215 GLU A N 1
ATOM 1723 C CA . GLU A 1 215 ? -13.063 -13.857 -2.256 1.00 75.12 215 GLU A CA 1
ATOM 1724 C C . GLU A 1 215 ? -11.778 -13.613 -3.064 1.00 75.12 215 GLU A C 1
ATOM 1726 O O . GLU A 1 215 ? -10.696 -14.056 -2.686 1.00 75.12 215 GLU A O 1
ATOM 1731 N N . GLU A 1 216 ? -11.883 -12.829 -4.138 1.00 79.12 216 GLU A N 1
ATOM 1732 C CA . GLU A 1 216 ? -10.788 -12.509 -5.056 1.00 79.12 216 GLU A CA 1
ATOM 1733 C C . GLU A 1 216 ? -9.710 -11.595 -4.447 1.00 79.12 216 GLU A C 1
ATOM 1735 O O . GLU A 1 216 ? -8.615 -11.477 -4.995 1.00 79.12 216 GLU A O 1
ATOM 1740 N N . TRP A 1 217 ? -9.991 -10.924 -3.323 1.00 81.25 217 TRP A N 1
ATOM 1741 C CA . TRP A 1 217 ? -9.064 -9.951 -2.732 1.00 81.25 217 TRP A CA 1
ATOM 1742 C C . TRP A 1 217 ? -7.897 -10.588 -1.978 1.00 81.25 217 TRP A C 1
ATOM 1744 O O . TRP A 1 217 ? -6.903 -9.903 -1.735 1.00 81.25 217 TRP A O 1
ATOM 1754 N N . GLY A 1 218 ? -8.006 -11.872 -1.634 1.00 80.44 218 GLY A N 1
ATOM 1755 C CA . GLY A 1 218 ? -6.987 -12.614 -0.902 1.00 80.44 218 GLY A CA 1
ATOM 1756 C C . GLY A 1 218 ? -7.471 -13.148 0.451 1.00 80.44 218 GLY A C 1
ATOM 1757 O O . GLY A 1 218 ? -8.620 -12.943 0.856 1.00 80.44 218 GLY A O 1
ATOM 1758 N N . PRO A 1 219 ? -6.600 -13.876 1.167 1.00 81.31 219 PRO A N 1
ATOM 1759 C CA . PRO A 1 219 ? -6.967 -14.544 2.406 1.00 81.31 219 PRO A CA 1
ATOM 1760 C C . PRO A 1 219 ? -7.169 -13.542 3.545 1.00 81.31 219 PRO A C 1
ATOM 1762 O O . PRO A 1 219 ? -6.371 -12.637 3.756 1.00 81.31 219 PRO A O 1
ATOM 1765 N N . THR A 1 220 ? -8.194 -13.751 4.367 1.00 80.12 220 THR A N 1
ATOM 1766 C CA . THR A 1 220 ? -8.326 -13.002 5.624 1.00 80.12 220 THR A CA 1
ATOM 1767 C C . THR A 1 220 ? -7.273 -13.465 6.633 1.00 80.12 220 THR A C 1
ATOM 1769 O O . THR A 1 220 ? -7.093 -14.669 6.853 1.00 80.12 220 THR A O 1
ATOM 1772 N N . LEU A 1 221 ? -6.632 -12.515 7.318 1.00 78.94 221 LEU A N 1
ATOM 1773 C CA . LEU A 1 221 ? -5.758 -12.777 8.461 1.00 78.94 221 LEU A CA 1
ATOM 1774 C C . LEU A 1 221 ? -6.615 -13.123 9.683 1.00 78.94 221 LEU A C 1
ATOM 1776 O O . LEU A 1 221 ? -6.776 -12.330 10.607 1.00 78.94 221 LEU A O 1
ATOM 1780 N N . TRP A 1 222 ? -7.193 -14.323 9.687 1.00 72.56 222 TRP A N 1
ATOM 1781 C CA . TRP A 1 222 ? -8.050 -14.811 10.772 1.00 72.56 222 TRP A CA 1
ATOM 1782 C C . TRP A 1 222 ? -7.353 -14.796 12.135 1.00 72.56 222 TRP A C 1
ATOM 1784 O O . TRP A 1 222 ? -8.009 -14.612 13.155 1.00 72.56 222 TRP A O 1
ATOM 1794 N N . SER A 1 223 ? -6.022 -14.903 12.160 1.00 69.50 223 SER A N 1
ATOM 1795 C CA . SER A 1 223 ? -5.205 -14.714 13.362 1.00 69.50 223 SER A CA 1
ATOM 1796 C C . SER A 1 223 ? -5.372 -13.337 14.019 1.00 69.50 223 SER A C 1
ATOM 1798 O O . SER A 1 223 ? -5.143 -13.220 15.224 1.00 69.50 223 SER A O 1
ATOM 1800 N N . ALA A 1 224 ? -5.768 -12.312 13.258 1.00 73.50 224 ALA A N 1
ATOM 1801 C CA . ALA A 1 224 ? -5.978 -10.951 13.740 1.00 73.50 224 ALA A CA 1
ATOM 1802 C C . ALA A 1 224 ? -7.393 -10.713 14.293 1.00 73.50 224 ALA A C 1
ATOM 1804 O O . ALA A 1 224 ? -7.561 -9.858 15.161 1.00 73.50 224 ALA A O 1
ATOM 1805 N N . ILE A 1 225 ? -8.408 -11.450 13.834 1.00 74.44 225 ILE A N 1
ATOM 1806 C CA . ILE A 1 225 ? -9.810 -11.235 14.229 1.00 74.44 225 ILE A CA 1
ATOM 1807 C C . ILE A 1 225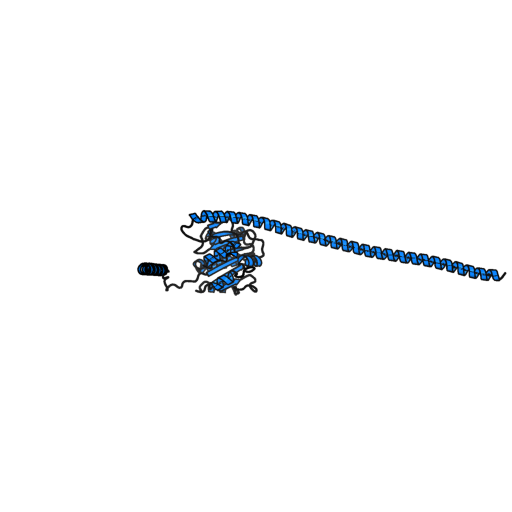 ? -10.105 -11.969 15.547 1.00 74.44 225 ILE A C 1
ATOM 1809 O O . ILE A 1 225 ? -9.682 -13.105 15.755 1.00 74.44 225 ILE A O 1
ATOM 1813 N N . TYR A 1 226 ? -10.809 -11.303 16.466 1.00 61.88 226 TYR A N 1
ATOM 1814 C CA . TYR A 1 226 ? -11.221 -11.894 17.740 1.00 61.88 226 TYR A CA 1
ATOM 1815 C C . TYR A 1 226 ? -12.443 -12.805 17.566 1.00 61.88 226 TYR A C 1
ATOM 1817 O O . TYR A 1 226 ? -13.511 -12.337 17.170 1.00 61.88 226 TYR A O 1
ATOM 1825 N N . THR A 1 227 ? -12.307 -14.077 17.939 1.00 51.44 227 THR A N 1
ATOM 1826 C CA . THR A 1 227 ? -13.417 -15.018 18.125 1.00 51.44 227 THR A CA 1
ATOM 1827 C C . THR A 1 227 ? -13.130 -15.883 19.364 1.00 51.44 227 THR A C 1
ATOM 1829 O O . THR A 1 227 ? -12.065 -16.491 19.464 1.00 51.44 227 THR A O 1
ATOM 1832 N N . GLY A 1 228 ? -14.021 -15.859 20.365 1.00 54.34 228 GLY A N 1
ATOM 1833 C CA . GLY A 1 228 ? -13.918 -16.696 21.578 1.00 54.34 228 GLY A CA 1
ATOM 1834 C C . GLY A 1 228 ? -13.990 -18.200 21.268 1.00 54.34 228 GLY A C 1
ATOM 1835 O O . GLY A 1 228 ? -14.377 -18.544 20.156 1.00 54.34 228 GLY A O 1
ATOM 1836 N N . ASP A 1 229 ? -13.575 -19.063 22.214 1.00 48.19 229 ASP A N 1
ATOM 1837 C CA . ASP A 1 229 ? -13.504 -20.552 22.172 1.00 48.19 229 ASP A CA 1
ATOM 1838 C C . ASP A 1 229 ? -13.100 -21.206 20.830 1.00 48.19 229 ASP A C 1
ATOM 1840 O O . ASP A 1 229 ? -13.338 -22.382 20.575 1.00 48.19 229 ASP A O 1
ATOM 1844 N N . TRP A 1 230 ? -12.420 -20.452 19.968 1.00 50.94 230 TRP A N 1
ATOM 1845 C CA . TRP A 1 230 ? -12.009 -20.867 18.626 1.00 50.94 230 TRP A CA 1
ATOM 1846 C C . TRP A 1 230 ? -10.600 -21.503 18.640 1.00 50.94 230 TRP A C 1
ATOM 1848 O O . TRP A 1 230 ? -10.169 -22.135 17.680 1.00 50.94 230 TRP A O 1
ATOM 1858 N N . GLU A 1 231 ? -9.833 -21.379 19.725 1.00 53.62 231 GLU A N 1
ATOM 1859 C CA . GLU A 1 231 ? -8.399 -21.722 19.769 1.00 53.62 231 GLU A CA 1
ATOM 1860 C C . GLU A 1 231 ? -8.037 -23.144 19.311 1.00 53.62 231 GLU A C 1
ATOM 1862 O O . GLU A 1 231 ? -6.951 -23.338 18.766 1.00 53.62 231 GLU A O 1
ATOM 1867 N N . THR A 1 232 ? -8.932 -24.122 19.443 1.00 54.41 232 THR A N 1
ATOM 1868 C CA . THR A 1 232 ? -8.679 -25.515 19.045 1.00 54.41 232 THR A CA 1
ATOM 1869 C C . THR A 1 232 ? -8.874 -25.774 17.546 1.00 54.41 232 THR A C 1
ATOM 1871 O O . THR A 1 232 ? -8.088 -26.510 16.954 1.00 54.41 232 THR A O 1
ATOM 1874 N N . GLU A 1 233 ? -9.851 -25.140 16.889 1.00 49.25 233 GLU A N 1
ATOM 1875 C CA . GLU A 1 233 ? -10.127 -25.350 15.453 1.00 49.25 233 GLU A CA 1
ATOM 1876 C C . GLU A 1 233 ? -9.192 -24.530 14.543 1.00 49.25 233 GLU A C 1
ATOM 1878 O O . GLU A 1 233 ? -8.827 -24.968 13.448 1.00 49.25 233 GLU A O 1
ATOM 1883 N N . ASN A 1 234 ? -8.723 -23.360 15.004 1.00 54.34 234 ASN A N 1
ATOM 1884 C CA . ASN A 1 234 ? -7.808 -22.518 14.222 1.00 54.34 234 ASN A CA 1
ATOM 1885 C C . ASN A 1 234 ? -6.331 -22.844 14.378 1.00 54.34 234 ASN A C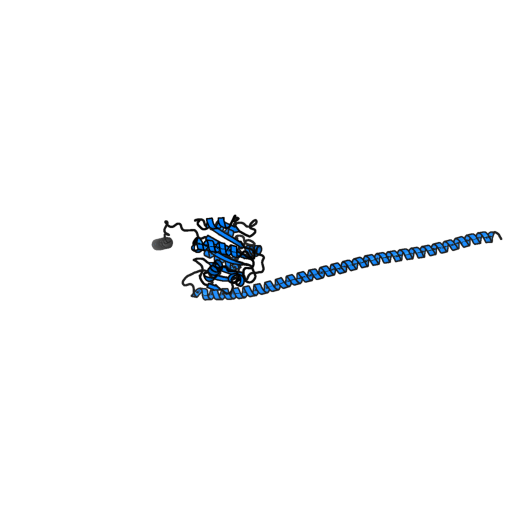 1
ATOM 1887 O O . ASN A 1 234 ? -5.560 -22.327 13.583 1.00 54.34 234 ASN A O 1
ATOM 1891 N N . GLN A 1 235 ? -5.884 -23.657 15.336 1.00 58.06 235 GLN A N 1
ATOM 1892 C CA . GLN A 1 235 ? -4.467 -24.050 15.348 1.00 58.06 235 GLN A CA 1
ATOM 1893 C C . GLN A 1 235 ? -4.091 -24.791 14.058 1.00 58.06 235 GLN A C 1
ATOM 1895 O O . GLN A 1 235 ? -3.037 -24.520 13.481 1.00 58.06 235 GLN A O 1
ATOM 1900 N N . ASN A 1 236 ? -5.000 -25.625 13.543 1.00 56.97 236 ASN A N 1
ATOM 1901 C CA . ASN A 1 236 ? -4.836 -26.284 12.249 1.00 56.97 236 ASN A CA 1
ATOM 1902 C C . ASN A 1 236 ? -4.888 -25.280 11.090 1.00 56.97 236 ASN A C 1
ATOM 1904 O O . ASN A 1 236 ? -3.973 -25.267 10.273 1.00 56.97 236 ASN A O 1
ATOM 1908 N N . ARG A 1 237 ? -5.859 -24.355 11.068 1.00 56.66 237 ARG A N 1
ATOM 1909 C CA . ARG A 1 237 ? -5.939 -23.323 10.014 1.00 56.66 237 ARG A CA 1
ATOM 1910 C C . ARG A 1 237 ? -4.801 -22.303 10.059 1.00 56.66 237 ARG A C 1
ATOM 1912 O O . ARG A 1 237 ? -4.365 -21.840 9.019 1.00 56.66 237 ARG A O 1
ATOM 1919 N N . ALA A 1 238 ? -4.287 -21.951 11.232 1.00 57.34 238 ALA A N 1
ATOM 1920 C CA . ALA A 1 238 ? -3.136 -21.066 11.398 1.00 57.34 238 ALA A CA 1
ATOM 1921 C C . ALA A 1 238 ? -1.844 -21.760 10.950 1.00 57.34 238 ALA A C 1
ATOM 1923 O O . ALA A 1 238 ? -0.972 -21.123 10.360 1.00 57.34 238 ALA A O 1
ATOM 1924 N N . LYS A 1 239 ? -1.731 -23.073 11.185 1.00 64.81 239 LYS A N 1
ATOM 1925 C CA . LYS A 1 239 ? -0.649 -23.895 10.642 1.00 64.81 239 LYS A CA 1
ATOM 1926 C C . LYS A 1 239 ? -0.738 -23.981 9.116 1.00 64.81 239 LYS A C 1
ATOM 1928 O O . LYS A 1 239 ? 0.253 -23.691 8.454 1.00 64.81 239 LYS A O 1
ATOM 1933 N N . GLU A 1 240 ? -1.922 -24.248 8.567 1.00 59.88 240 GLU A N 1
ATOM 1934 C CA . GLU A 1 240 ? -2.183 -24.210 7.121 1.00 59.88 240 GLU A CA 1
ATOM 1935 C C . GLU A 1 240 ? -1.879 -22.828 6.534 1.00 59.88 240 GLU A C 1
ATOM 1937 O O . GLU A 1 240 ? -1.187 -22.725 5.530 1.00 59.88 240 GLU A O 1
ATOM 1942 N N . GLN A 1 241 ? -2.298 -21.742 7.187 1.00 61.19 241 GLN A N 1
ATOM 1943 C CA . GLN A 1 241 ? -1.982 -20.376 6.769 1.00 61.19 241 GLN A CA 1
ATOM 1944 C C . GLN A 1 241 ? -0.485 -20.092 6.810 1.00 61.19 241 GLN A C 1
ATOM 1946 O O . GLN A 1 241 ? 0.015 -19.412 5.923 1.00 61.19 241 GLN A O 1
ATOM 1951 N N . LYS A 1 242 ? 0.248 -20.610 7.800 1.00 67.75 242 LYS A N 1
ATOM 1952 C CA . LYS A 1 242 ? 1.706 -20.467 7.875 1.00 67.75 242 LYS A CA 1
ATOM 1953 C C . LYS A 1 242 ? 2.404 -21.248 6.759 1.00 67.75 242 LYS A C 1
ATOM 1955 O O . LYS A 1 242 ? 3.384 -20.759 6.202 1.00 67.75 242 LYS A O 1
ATOM 1960 N N . GLU A 1 243 ? 1.899 -22.427 6.410 1.00 67.00 243 GLU A N 1
ATOM 1961 C CA . GLU A 1 243 ? 2.401 -23.238 5.296 1.00 67.00 243 GLU A CA 1
ATOM 1962 C C . GLU A 1 243 ? 2.078 -22.598 3.937 1.00 67.00 243 GLU A C 1
ATOM 1964 O O . GLU A 1 243 ? 2.968 -22.472 3.095 1.00 67.00 243 GLU A O 1
ATOM 1969 N N . ILE A 1 244 ? 0.852 -22.095 3.755 1.00 66.50 244 ILE A N 1
ATOM 1970 C CA . ILE A 1 244 ? 0.435 -21.311 2.584 1.00 66.50 244 ILE A CA 1
ATOM 1971 C C . ILE A 1 244 ? 1.279 -20.043 2.485 1.00 66.50 244 ILE A C 1
ATOM 1973 O O . ILE A 1 244 ? 1.797 -19.747 1.417 1.00 66.50 244 ILE A O 1
ATOM 1977 N N . LEU A 1 245 ? 1.489 -19.327 3.590 1.00 67.25 245 LEU A N 1
ATOM 1978 C CA . LEU A 1 245 ? 2.349 -18.150 3.650 1.00 67.25 245 LEU A CA 1
ATOM 1979 C C . LEU A 1 245 ? 3.774 -18.502 3.224 1.00 67.25 245 LEU A C 1
ATOM 1981 O O . LEU A 1 245 ? 4.323 -17.850 2.344 1.00 67.25 245 LEU A O 1
ATOM 1985 N N . ALA A 1 246 ? 4.367 -19.555 3.787 1.00 69.94 246 ALA A N 1
ATOM 1986 C CA . ALA A 1 246 ? 5.707 -19.998 3.413 1.00 69.94 246 ALA A CA 1
ATOM 1987 C C . ALA A 1 246 ? 5.793 -20.368 1.922 1.00 69.94 246 ALA A C 1
ATOM 1989 O O . ALA A 1 246 ? 6.765 -20.020 1.246 1.00 69.94 246 ALA A O 1
ATOM 1990 N N . PHE A 1 247 ? 4.762 -21.025 1.388 1.00 67.88 247 PHE A N 1
ATOM 1991 C CA . PHE A 1 247 ? 4.671 -21.371 -0.026 1.00 67.88 247 PHE A CA 1
ATOM 1992 C C . PHE A 1 247 ? 4.513 -20.133 -0.921 1.00 67.88 247 PHE A C 1
ATOM 1994 O O . PHE A 1 247 ? 5.238 -19.995 -1.904 1.00 67.88 247 PHE A O 1
ATOM 2001 N N . VAL A 1 248 ? 3.643 -19.190 -0.555 1.00 67.06 248 VAL A N 1
ATOM 2002 C CA . VAL A 1 248 ? 3.438 -17.915 -1.259 1.00 67.06 248 VAL A CA 1
ATOM 2003 C C . VAL A 1 248 ? 4.706 -17.068 -1.226 1.00 67.06 248 VAL A C 1
ATOM 2005 O O . VAL A 1 248 ? 5.089 -16.510 -2.250 1.00 67.06 248 VAL A O 1
ATOM 2008 N N . LEU A 1 249 ? 5.419 -17.016 -0.099 1.00 69.00 249 LEU A N 1
ATOM 2009 C CA . LEU A 1 249 ? 6.707 -16.326 0.000 1.00 69.00 249 LEU A CA 1
ATOM 2010 C C . LEU A 1 249 ? 7.768 -16.973 -0.890 1.00 69.00 249 LEU A C 1
ATOM 2012 O O . LEU A 1 249 ? 8.529 -16.269 -1.558 1.00 69.00 249 LEU A O 1
ATOM 2016 N N . LYS A 1 250 ? 7.786 -18.308 -0.968 1.00 73.38 250 LYS A N 1
ATOM 2017 C CA . LYS A 1 250 ? 8.649 -19.036 -1.903 1.00 73.38 250 LYS A CA 1
ATOM 2018 C C . LYS A 1 250 ? 8.295 -18.707 -3.356 1.00 73.38 250 LYS A C 1
ATOM 2020 O O . LYS A 1 250 ? 9.200 -18.429 -4.138 1.00 73.38 250 LYS A O 1
ATOM 2025 N N . LEU A 1 251 ? 7.008 -18.670 -3.706 1.00 68.19 251 LEU A N 1
ATOM 2026 C CA . LEU A 1 251 ? 6.545 -18.275 -5.039 1.00 68.19 251 LEU A CA 1
ATOM 2027 C C . LEU A 1 251 ? 6.902 -16.822 -5.366 1.00 68.19 251 LEU A C 1
ATOM 2029 O O . LEU A 1 251 ? 7.454 -16.569 -6.432 1.00 68.19 251 LEU A O 1
ATOM 2033 N N . ARG A 1 252 ? 6.673 -15.872 -4.450 1.00 66.88 252 ARG A N 1
ATOM 2034 C CA . ARG A 1 252 ? 7.056 -14.462 -4.636 1.00 66.88 252 ARG A CA 1
ATOM 2035 C C . ARG A 1 252 ? 8.556 -14.314 -4.848 1.00 66.88 252 ARG A C 1
ATOM 2037 O O . ARG A 1 252 ? 8.967 -13.555 -5.722 1.00 66.88 252 ARG A O 1
ATOM 2044 N N . LYS A 1 253 ? 9.380 -15.064 -4.111 1.00 74.19 253 LYS A N 1
ATOM 2045 C CA . LYS A 1 253 ? 10.833 -15.077 -4.324 1.00 74.19 253 LYS A CA 1
ATOM 2046 C C . LYS A 1 253 ? 11.187 -15.563 -5.732 1.00 74.19 253 LYS A C 1
ATOM 2048 O O . LYS A 1 253 ? 11.957 -14.894 -6.414 1.00 74.19 253 LYS A O 1
ATOM 2053 N N . VAL A 1 254 ? 10.571 -16.656 -6.190 1.00 77.44 254 VAL A N 1
ATOM 2054 C CA . VAL A 1 254 ? 10.756 -17.178 -7.557 1.00 77.44 254 VAL A CA 1
ATOM 2055 C C . VAL A 1 254 ? 10.313 -16.156 -8.610 1.00 77.44 254 VAL A C 1
ATOM 2057 O O . VAL A 1 254 ? 11.034 -15.936 -9.578 1.00 77.44 254 VAL A O 1
ATOM 2060 N N . ILE A 1 255 ? 9.172 -15.488 -8.418 1.00 71.69 255 ILE A N 1
ATOM 2061 C CA . ILE A 1 255 ? 8.688 -14.435 -9.325 1.00 71.69 255 ILE A CA 1
ATOM 2062 C C . ILE A 1 255 ? 9.670 -13.261 -9.355 1.00 71.69 255 ILE A C 1
ATOM 2064 O O . ILE A 1 255 ? 10.062 -12.821 -10.427 1.00 71.69 255 ILE A O 1
ATOM 2068 N N . THR A 1 256 ? 10.148 -12.810 -8.194 1.00 70.06 256 THR A N 1
ATOM 2069 C CA . THR A 1 256 ? 11.115 -11.703 -8.098 1.00 70.06 256 THR A CA 1
ATOM 2070 C C . THR A 1 256 ? 12.433 -12.045 -8.801 1.00 70.06 256 THR A C 1
ATOM 2072 O O . THR A 1 256 ? 13.031 -11.202 -9.473 1.00 70.06 256 THR A O 1
ATOM 2075 N N . GLU A 1 257 ? 12.897 -13.292 -8.676 1.00 81.31 257 GLU A N 1
ATOM 2076 C CA . GLU A 1 257 ? 14.066 -13.799 -9.400 1.00 81.31 257 GLU A CA 1
ATOM 2077 C C . GLU A 1 257 ? 13.816 -13.828 -10.915 1.00 81.31 257 GLU A C 1
ATOM 2079 O O . GLU A 1 257 ? 14.664 -13.361 -11.679 1.00 81.31 257 GLU A O 1
ATOM 2084 N N . LYS A 1 258 ? 12.632 -14.272 -11.354 1.00 76.50 258 LYS A N 1
ATOM 2085 C CA . LYS A 1 258 ? 12.230 -14.267 -12.770 1.00 76.50 258 LYS A CA 1
ATOM 2086 C C . LYS A 1 258 ? 12.107 -12.857 -13.344 1.00 76.50 258 LYS A C 1
ATOM 2088 O O . LYS A 1 258 ? 12.607 -12.610 -14.437 1.00 76.50 258 LYS A O 1
ATOM 2093 N N . ASP A 1 259 ? 11.553 -11.904 -12.607 1.00 74.06 259 ASP A N 1
ATOM 2094 C CA . ASP A 1 259 ? 11.496 -10.498 -13.024 1.00 74.06 259 ASP A CA 1
ATOM 2095 C C . ASP A 1 259 ? 12.893 -9.886 -13.149 1.00 74.06 259 ASP A C 1
ATOM 2097 O O . ASP A 1 259 ? 13.170 -9.092 -14.056 1.00 74.06 259 ASP A O 1
ATOM 2101 N N . ARG A 1 260 ? 13.818 -10.279 -12.266 1.00 78.94 260 ARG A N 1
ATOM 2102 C CA . ARG A 1 260 ? 15.225 -9.884 -12.368 1.00 78.94 260 ARG A CA 1
ATOM 2103 C C . ARG A 1 260 ? 15.891 -10.492 -13.604 1.00 78.94 260 ARG A C 1
ATOM 2105 O O . ARG A 1 260 ? 16.634 -9.781 -14.283 1.00 78.94 260 ARG A O 1
ATOM 2112 N N . GLU A 1 261 ? 15.617 -11.758 -13.920 1.00 81.19 261 GLU A N 1
ATOM 2113 C CA . GLU A 1 261 ? 16.052 -12.388 -15.175 1.00 81.19 261 GLU A CA 1
ATOM 2114 C C . GLU A 1 261 ? 15.499 -11.635 -16.390 1.00 81.19 261 GLU A C 1
ATOM 2116 O O . GLU A 1 261 ? 16.272 -11.268 -17.273 1.00 81.19 261 GLU A O 1
ATOM 2121 N N . ILE A 1 262 ? 14.202 -11.311 -16.410 1.00 79.12 262 ILE A N 1
ATOM 2122 C CA . ILE A 1 262 ? 13.562 -10.559 -17.501 1.00 79.12 262 ILE A CA 1
ATOM 2123 C C . ILE A 1 262 ? 14.225 -9.190 -17.686 1.00 79.12 262 ILE A C 1
ATOM 2125 O O . ILE A 1 262 ? 14.577 -8.825 -18.810 1.00 79.12 262 ILE A O 1
ATOM 2129 N N . LYS A 1 263 ? 14.468 -8.442 -16.601 1.00 79.62 263 LYS A N 1
ATOM 2130 C CA . LYS A 1 263 ? 15.183 -7.153 -16.667 1.00 79.62 263 LYS A CA 1
ATOM 2131 C C . LYS A 1 263 ? 16.603 -7.306 -17.217 1.00 79.62 263 LYS A C 1
ATOM 2133 O O . LYS A 1 263 ? 17.061 -6.454 -17.980 1.00 79.62 263 LYS A O 1
ATOM 2138 N N . ASN A 1 264 ? 17.309 -8.376 -16.855 1.00 84.94 264 ASN A N 1
ATOM 2139 C CA . ASN A 1 264 ? 18.640 -8.656 -17.393 1.00 84.94 264 ASN A CA 1
ATOM 2140 C C . ASN A 1 264 ? 18.585 -8.993 -18.890 1.00 84.94 264 ASN A C 1
ATOM 2142 O O . ASN A 1 264 ? 19.366 -8.431 -19.658 1.00 84.94 264 ASN A O 1
ATOM 2146 N N . PHE A 1 265 ? 17.622 -9.817 -19.316 1.00 81.12 265 PHE A N 1
ATOM 2147 C CA . PHE A 1 265 ? 17.382 -10.123 -20.729 1.00 81.12 265 PHE A CA 1
ATOM 2148 C C . PHE A 1 265 ? 17.050 -8.870 -21.545 1.00 81.12 265 PHE A C 1
ATOM 2150 O O . PHE A 1 265 ? 17.562 -8.702 -22.651 1.00 81.12 265 PHE A O 1
ATOM 2157 N N . GLN A 1 266 ? 16.239 -7.955 -21.007 1.00 80.94 266 GLN A N 1
ATOM 2158 C CA . GLN A 1 266 ? 15.940 -6.678 -21.665 1.00 80.94 266 GLN A CA 1
ATOM 2159 C C . GLN A 1 266 ? 17.202 -5.823 -21.844 1.00 80.94 266 GLN A C 1
ATOM 2161 O O . GLN A 1 266 ? 17.462 -5.348 -22.950 1.00 80.94 266 GLN A O 1
ATOM 2166 N N . LYS A 1 267 ? 18.040 -5.703 -20.806 1.00 85.12 267 LYS A N 1
ATOM 2167 C CA . LYS A 1 267 ? 19.333 -5.000 -20.904 1.00 85.12 267 LYS A CA 1
ATOM 2168 C C . LYS A 1 267 ? 20.273 -5.641 -21.925 1.00 85.12 267 LYS A C 1
ATOM 2170 O O . LYS A 1 267 ? 20.996 -4.939 -22.631 1.00 85.12 267 LYS A O 1
ATOM 2175 N N . GLU A 1 268 ? 20.307 -6.967 -22.003 1.00 85.69 268 GLU A N 1
ATOM 2176 C CA . GLU A 1 268 ? 21.127 -7.675 -22.988 1.00 85.69 268 GLU A CA 1
ATOM 2177 C C . GLU A 1 268 ? 20.606 -7.469 -24.415 1.00 85.69 268 GLU A C 1
ATOM 2179 O O . GLU A 1 268 ? 21.390 -7.186 -25.324 1.00 85.69 268 GLU A O 1
ATOM 2184 N N . LYS A 1 269 ? 19.282 -7.489 -24.602 1.00 85.31 269 LYS A N 1
ATOM 2185 C CA . LYS A 1 269 ? 18.631 -7.152 -25.873 1.00 85.31 269 LYS A CA 1
ATOM 2186 C C . LYS A 1 269 ? 18.984 -5.734 -26.334 1.00 85.31 269 LYS A C 1
ATOM 2188 O O . LYS A 1 269 ? 19.335 -5.556 -27.497 1.00 85.31 269 LYS A O 1
ATOM 2193 N N . GLU A 1 270 ? 18.965 -4.741 -25.445 1.00 83.25 270 GLU A N 1
ATOM 2194 C CA . GLU A 1 270 ? 19.390 -3.365 -25.760 1.00 83.25 270 GLU A CA 1
ATOM 2195 C C . GLU A 1 270 ? 20.873 -3.285 -26.159 1.00 83.25 270 GLU A C 1
ATOM 2197 O O . GLU A 1 270 ? 21.230 -2.617 -27.136 1.00 83.25 270 GLU A O 1
ATOM 2202 N N . LYS A 1 271 ? 21.756 -4.017 -25.466 1.00 88.88 271 LYS A N 1
ATOM 2203 C CA . LYS A 1 271 ? 23.181 -4.117 -25.837 1.00 88.88 271 LYS A CA 1
ATOM 2204 C C . LYS A 1 271 ? 23.388 -4.759 -27.211 1.00 88.88 271 LYS A C 1
ATOM 2206 O O . LYS A 1 271 ? 24.293 -4.368 -27.946 1.00 88.88 271 LYS A O 1
ATOM 2211 N N . LEU A 1 272 ? 22.584 -5.757 -27.569 1.00 87.69 272 LEU A N 1
ATOM 2212 C CA . LEU A 1 272 ? 22.653 -6.389 -28.887 1.00 87.69 272 LEU A CA 1
ATOM 2213 C C . LEU A 1 272 ? 22.104 -5.473 -29.984 1.00 87.69 272 LEU A C 1
ATOM 2215 O O . LEU A 1 272 ? 22.717 -5.382 -31.045 1.00 87.69 272 LEU A O 1
ATOM 2219 N N . LEU A 1 273 ? 21.013 -4.749 -29.719 1.00 84.81 273 LEU A N 1
ATOM 2220 C CA . LEU A 1 273 ? 20.452 -3.761 -30.647 1.00 84.81 273 LEU A CA 1
ATOM 2221 C C . LEU A 1 273 ? 21.438 -2.625 -30.933 1.00 84.81 273 LEU A C 1
ATOM 2223 O O . LEU A 1 273 ? 21.665 -2.290 -32.091 1.00 84.81 273 LEU A O 1
ATOM 2227 N N . THR A 1 274 ? 22.091 -2.086 -29.903 1.00 85.81 274 THR A N 1
ATOM 2228 C CA . THR A 1 274 ? 23.126 -1.051 -30.078 1.00 85.81 274 THR A CA 1
ATOM 2229 C C . THR A 1 274 ? 24.336 -1.570 -30.861 1.00 85.81 274 THR A C 1
ATOM 2231 O O . THR A 1 274 ? 24.828 -0.879 -31.754 1.00 85.81 274 THR A O 1
ATOM 2234 N N . LYS A 1 275 ? 24.783 -2.813 -30.617 1.00 88.50 275 LYS A N 1
ATOM 2235 C CA . LYS A 1 275 ? 25.826 -3.464 -31.436 1.00 88.50 275 LYS A CA 1
ATOM 2236 C C . LYS A 1 275 ? 25.396 -3.662 -32.893 1.00 88.50 275 LYS A C 1
ATOM 2238 O O . LYS A 1 275 ? 26.216 -3.466 -33.788 1.00 88.50 275 LYS A O 1
ATOM 2243 N N . LEU A 1 276 ? 24.145 -4.057 -33.136 1.00 87.25 276 LEU A N 1
ATOM 2244 C CA . LEU A 1 276 ? 23.591 -4.213 -34.485 1.00 87.25 276 LEU A CA 1
ATOM 2245 C C . LEU A 1 276 ? 23.564 -2.877 -35.229 1.00 87.25 276 LEU A C 1
ATOM 2247 O O . LEU A 1 276 ? 24.086 -2.812 -36.336 1.00 87.25 276 LEU A O 1
ATOM 2251 N N . MET A 1 277 ? 23.069 -1.811 -34.594 1.00 82.56 277 MET A N 1
ATOM 2252 C CA . MET A 1 277 ? 23.084 -0.459 -35.168 1.00 82.56 277 MET A CA 1
ATOM 2253 C C . MET A 1 277 ? 24.510 0.011 -35.488 1.00 82.56 277 MET A C 1
ATOM 2255 O O . MET A 1 277 ? 24.748 0.585 -36.549 1.00 82.56 277 MET A O 1
ATOM 2259 N N . GLY A 1 278 ? 25.481 -0.280 -34.613 1.00 85.62 278 GLY A N 1
ATOM 2260 C CA . GLY A 1 278 ? 26.894 0.015 -34.868 1.00 85.62 278 GLY A CA 1
ATOM 2261 C C . GLY A 1 278 ? 27.439 -0.704 -36.108 1.00 85.62 278 GLY A C 1
ATOM 2262 O O . GLY A 1 278 ? 28.050 -0.073 -36.969 1.00 85.62 278 GLY A O 1
ATOM 2263 N N . LYS A 1 279 ? 27.156 -2.007 -36.247 1.00 86.94 279 LYS A N 1
ATOM 2264 C CA . LYS A 1 279 ? 27.549 -2.797 -37.429 1.00 86.94 279 LYS A CA 1
ATOM 2265 C C . LYS A 1 279 ? 26.842 -2.350 -38.706 1.00 86.94 279 LYS A C 1
ATOM 2267 O O . LYS A 1 279 ? 27.437 -2.380 -39.779 1.00 86.94 279 LYS A O 1
ATOM 2272 N N . GLU A 1 280 ? 25.580 -1.948 -38.614 1.00 85.00 280 GLU A N 1
ATOM 2273 C CA . GLU A 1 280 ? 24.821 -1.440 -39.755 1.00 85.00 280 GLU A CA 1
ATOM 2274 C C . GLU A 1 280 ? 25.392 -0.101 -40.240 1.00 85.00 280 GLU A C 1
ATOM 2276 O O . GLU A 1 280 ? 25.586 0.096 -41.443 1.00 85.00 280 GLU A O 1
ATOM 2281 N N . HIS A 1 281 ? 25.777 0.781 -39.312 1.00 84.94 281 HIS A N 1
ATOM 2282 C CA . HIS A 1 281 ? 26.470 2.025 -39.639 1.00 84.94 281 HIS A CA 1
ATOM 2283 C C . HIS A 1 281 ? 27.827 1.766 -40.314 1.00 84.94 281 HIS A C 1
ATOM 2285 O O . HIS A 1 281 ? 28.129 2.355 -41.356 1.00 84.94 281 HIS A O 1
ATOM 2291 N N . GLU A 1 282 ? 28.610 0.824 -39.782 1.00 85.88 282 GLU A N 1
ATOM 2292 C CA . GLU A 1 282 ? 29.880 0.396 -40.375 1.00 85.88 282 GLU A CA 1
ATOM 2293 C C . GLU A 1 282 ? 29.676 -0.171 -41.791 1.00 85.88 282 GLU A C 1
ATOM 2295 O O . GLU A 1 282 ? 30.324 0.278 -42.739 1.00 85.88 282 GLU A O 1
ATOM 2300 N N . SER A 1 283 ? 28.704 -1.070 -41.973 1.00 84.50 283 SER A N 1
ATOM 2301 C CA . SER A 1 283 ? 28.344 -1.645 -43.276 1.00 84.50 283 SER A CA 1
ATOM 2302 C C . SER A 1 283 ? 27.931 -0.574 -44.291 1.00 84.50 283 SER A C 1
ATOM 2304 O O . SER A 1 283 ? 28.365 -0.601 -45.449 1.00 84.50 283 SER A O 1
ATOM 2306 N N . THR A 1 284 ? 27.155 0.420 -43.852 1.00 84.56 284 THR A N 1
ATOM 2307 C CA . THR A 1 284 ? 26.725 1.549 -44.687 1.00 84.56 284 THR A CA 1
ATOM 2308 C C . THR A 1 284 ? 27.918 2.415 -45.103 1.00 84.56 284 THR A C 1
ATOM 2310 O O . THR A 1 284 ? 28.037 2.807 -46.269 1.00 84.56 284 THR A O 1
ATOM 2313 N N . SER A 1 285 ? 28.854 2.667 -44.183 1.00 86.81 285 SER A N 1
ATOM 2314 C CA . SER A 1 285 ? 30.086 3.414 -44.468 1.00 86.81 285 SER A CA 1
ATOM 2315 C C . SER A 1 285 ? 31.003 2.675 -45.457 1.00 86.81 285 SER A C 1
ATOM 2317 O O . SER A 1 285 ? 31.554 3.281 -46.387 1.00 86.81 285 SER A O 1
ATOM 2319 N N . LEU A 1 286 ? 31.097 1.347 -45.334 1.00 87.69 286 LEU A N 1
ATOM 2320 C CA . LEU A 1 286 ? 31.822 0.490 -46.268 1.00 87.69 286 LEU A CA 1
ATOM 2321 C C . LEU A 1 286 ? 31.159 0.506 -47.646 1.00 87.69 286 LEU A C 1
ATOM 2323 O O . LEU A 1 286 ? 31.853 0.688 -48.644 1.00 87.69 286 LEU A O 1
ATOM 2327 N N . HIS A 1 287 ? 29.828 0.423 -47.724 1.00 84.88 287 HIS A N 1
ATOM 2328 C CA . HIS A 1 287 ? 29.090 0.540 -48.987 1.00 84.88 287 HIS A CA 1
ATOM 2329 C C . HIS A 1 287 ? 29.337 1.886 -49.678 1.00 84.88 287 HIS A C 1
ATOM 2331 O O . HIS A 1 287 ? 29.576 1.929 -50.889 1.00 84.88 287 HIS A O 1
ATOM 2337 N N . ALA A 1 288 ? 29.351 2.988 -48.923 1.00 84.88 288 ALA A N 1
ATOM 2338 C CA . ALA A 1 288 ? 29.690 4.305 -49.455 1.00 84.88 288 ALA A CA 1
ATOM 2339 C C . ALA A 1 288 ? 31.136 4.354 -49.985 1.00 84.88 288 ALA A C 1
ATOM 2341 O O . ALA A 1 288 ? 31.392 4.911 -51.057 1.00 84.88 288 ALA A O 1
ATOM 2342 N N . THR A 1 289 ? 32.075 3.725 -49.276 1.00 86.44 289 THR A N 1
ATOM 2343 C CA . THR A 1 289 ? 33.485 3.630 -49.684 1.00 86.44 289 THR A CA 1
ATOM 2344 C C . THR A 1 289 ? 33.649 2.789 -50.950 1.00 86.44 289 THR A C 1
ATOM 2346 O O . THR A 1 289 ? 34.296 3.230 -51.902 1.00 86.44 289 THR A O 1
ATOM 2349 N N . ILE A 1 290 ? 32.984 1.633 -51.023 1.00 86.69 290 ILE A N 1
ATOM 2350 C CA . ILE A 1 290 ? 32.942 0.774 -52.213 1.00 86.69 290 ILE A CA 1
ATOM 2351 C C . ILE A 1 290 ? 32.363 1.545 -53.403 1.00 86.69 290 ILE A C 1
ATOM 2353 O O . ILE A 1 290 ? 32.916 1.482 -54.501 1.00 86.69 290 ILE A O 1
ATOM 2357 N N . LYS A 1 291 ? 31.292 2.325 -53.207 1.00 87.81 291 LYS A N 1
ATOM 2358 C CA . LYS A 1 291 ? 30.698 3.154 -54.267 1.00 87.81 291 LYS A CA 1
ATOM 2359 C C . LYS A 1 291 ? 31.682 4.210 -54.784 1.00 87.81 291 LYS A C 1
ATOM 2361 O O . LYS A 1 291 ? 31.823 4.361 -55.997 1.00 87.81 291 LYS A O 1
ATOM 2366 N N . LYS A 1 292 ? 32.410 4.892 -53.889 1.00 88.75 292 LYS A N 1
ATOM 2367 C CA . LYS A 1 292 ? 33.465 5.857 -54.260 1.00 88.75 292 LYS A CA 1
ATOM 2368 C C . LYS A 1 292 ? 34.607 5.189 -55.032 1.00 88.75 292 LYS A C 1
ATOM 2370 O O . LYS A 1 292 ? 35.065 5.738 -56.031 1.00 88.75 292 LYS A O 1
ATOM 2375 N N . LEU A 1 293 ? 35.050 4.007 -54.601 1.00 89.50 293 LEU A N 1
ATOM 2376 C CA . LEU A 1 293 ? 36.094 3.241 -55.288 1.00 89.50 293 LEU A CA 1
ATOM 2377 C C . LEU A 1 293 ? 35.641 2.782 -56.678 1.00 89.50 293 LEU A C 1
ATOM 2379 O O . LEU A 1 293 ? 36.376 2.975 -57.643 1.00 89.50 293 LEU A O 1
ATOM 2383 N N . LYS A 1 294 ? 34.412 2.264 -56.809 1.00 88.50 294 LYS A N 1
ATOM 2384 C CA . LYS A 1 294 ? 33.829 1.912 -58.114 1.00 88.50 294 LYS A CA 1
ATOM 2385 C C . LYS A 1 294 ? 33.803 3.113 -59.060 1.00 88.50 294 LYS A C 1
ATOM 2387 O O . LYS A 1 294 ? 34.203 2.973 -60.211 1.00 88.50 294 LYS A O 1
ATOM 2392 N N . LEU A 1 295 ? 33.411 4.294 -58.574 1.00 89.94 295 LEU A N 1
ATOM 2393 C CA . LEU A 1 295 ? 33.422 5.519 -59.378 1.00 89.94 295 LEU A CA 1
ATOM 2394 C C . LEU A 1 295 ? 34.841 5.895 -59.831 1.00 89.94 295 LEU A C 1
ATOM 2396 O O . LEU A 1 295 ? 35.044 6.173 -61.010 1.00 89.94 295 LEU A O 1
ATOM 2400 N N . LYS A 1 296 ? 35.833 5.846 -58.930 1.00 90.81 296 LYS A N 1
ATOM 2401 C CA . LYS A 1 296 ? 37.241 6.102 -59.282 1.00 90.81 296 LYS A CA 1
ATOM 2402 C C . LYS A 1 296 ? 37.754 5.136 -60.352 1.00 90.81 296 LYS A C 1
ATOM 2404 O O . LYS A 1 296 ? 38.419 5.572 -61.284 1.00 90.81 296 LYS A O 1
ATOM 2409 N N . ILE A 1 297 ? 37.414 3.849 -60.247 1.00 91.94 297 ILE A N 1
ATOM 2410 C CA . ILE A 1 297 ? 37.785 2.837 -61.247 1.00 91.94 297 ILE A CA 1
ATOM 2411 C C . ILE A 1 297 ? 37.154 3.162 -62.607 1.00 91.94 297 ILE A C 1
ATOM 2413 O O . ILE A 1 297 ? 37.829 3.063 -63.628 1.00 91.94 297 ILE A O 1
ATOM 2417 N N . VAL A 1 298 ? 35.880 3.568 -62.637 1.00 91.56 298 VAL A N 1
ATOM 2418 C CA . VAL A 1 298 ? 35.199 3.962 -63.882 1.00 91.56 298 VAL A CA 1
ATOM 2419 C C . VAL A 1 298 ? 35.858 5.192 -64.507 1.00 91.56 298 VAL A C 1
ATOM 2421 O O . VAL A 1 298 ? 36.149 5.169 -65.701 1.00 91.56 298 VAL A O 1
ATOM 2424 N N . ILE A 1 299 ? 36.157 6.224 -63.710 1.00 92.00 299 ILE A N 1
ATOM 2425 C CA . ILE A 1 299 ? 36.863 7.424 -64.184 1.00 92.00 299 ILE A CA 1
ATOM 2426 C C . ILE A 1 299 ? 38.225 7.037 -64.764 1.00 92.00 299 ILE A C 1
ATOM 2428 O O . ILE A 1 299 ? 38.523 7.414 -65.887 1.00 92.00 299 ILE A O 1
ATOM 2432 N N . TYR A 1 300 ? 39.016 6.225 -64.057 1.00 93.06 300 TYR A N 1
ATOM 2433 C CA . TYR A 1 300 ? 40.330 5.793 -64.538 1.00 93.06 300 TYR A CA 1
ATOM 2434 C C . TYR A 1 300 ? 40.243 5.032 -65.868 1.00 93.06 300 TYR A C 1
ATOM 2436 O O . TYR A 1 300 ? 41.013 5.308 -66.787 1.00 93.06 300 TYR A O 1
ATOM 2444 N N . LYS A 1 301 ? 39.267 4.123 -66.011 1.00 90.94 301 LYS A N 1
ATOM 2445 C CA . LYS A 1 301 ? 39.012 3.416 -67.278 1.00 90.94 301 LYS A CA 1
ATOM 2446 C C . LYS A 1 301 ? 38.672 4.381 -68.416 1.00 90.94 301 LYS A C 1
ATOM 2448 O O . LYS A 1 301 ? 39.196 4.214 -69.514 1.00 90.94 301 LYS A O 1
ATOM 2453 N N . LEU A 1 302 ? 37.839 5.391 -68.157 1.00 91.81 302 LEU A N 1
ATOM 2454 C CA . LEU A 1 302 ? 37.508 6.429 -69.138 1.00 91.81 302 LEU A CA 1
ATOM 2455 C C . LEU A 1 302 ? 38.733 7.268 -69.518 1.00 91.81 302 LEU A C 1
ATOM 2457 O O . LEU A 1 302 ? 38.927 7.540 -70.699 1.00 91.81 302 LEU A O 1
ATOM 2461 N N . THR A 1 303 ? 39.587 7.626 -68.557 1.00 91.12 303 THR A N 1
ATOM 2462 C CA . THR A 1 303 ? 40.821 8.378 -68.827 1.00 91.12 303 THR A CA 1
ATOM 2463 C C . THR A 1 303 ? 41.784 7.578 -69.701 1.00 91.12 303 THR A C 1
ATOM 2465 O O . THR A 1 303 ? 42.294 8.106 -70.686 1.00 91.12 303 THR A O 1
ATOM 2468 N N . VAL A 1 304 ? 41.998 6.293 -69.392 1.00 92.88 304 VAL A N 1
ATOM 2469 C CA . VAL A 1 304 ? 42.835 5.399 -70.211 1.00 92.88 304 VAL A CA 1
ATOM 2470 C C . VAL A 1 304 ? 42.264 5.266 -71.624 1.00 92.88 304 VAL A C 1
ATOM 2472 O O . VAL A 1 304 ? 43.001 5.385 -72.598 1.00 92.88 304 VAL A O 1
ATOM 2475 N N . PHE A 1 305 ? 40.949 5.088 -71.753 1.00 92.25 305 PHE A N 1
ATOM 2476 C CA . PHE A 1 305 ? 40.287 5.018 -73.055 1.00 92.25 305 PHE A CA 1
ATOM 2477 C C . PHE A 1 305 ? 40.434 6.322 -73.858 1.00 92.25 305 PHE A C 1
ATOM 2479 O O . PHE A 1 305 ? 40.746 6.288 -75.048 1.00 92.25 305 PHE A O 1
ATOM 2486 N N . GLY A 1 306 ? 40.296 7.477 -73.201 1.00 91.56 306 GLY A N 1
ATOM 2487 C CA . GLY A 1 306 ? 40.528 8.789 -73.806 1.00 91.56 306 GLY A CA 1
ATOM 2488 C C . GLY A 1 306 ? 41.969 8.978 -74.288 1.00 91.56 306 GLY A C 1
ATOM 2489 O O . GLY A 1 306 ? 42.182 9.476 -75.394 1.00 91.56 306 GLY A O 1
ATOM 2490 N N . LEU A 1 307 ? 42.964 8.525 -73.516 1.00 92.38 307 LEU A N 1
ATOM 2491 C CA . LEU A 1 307 ? 44.372 8.550 -73.930 1.00 92.38 307 LEU A CA 1
ATOM 2492 C C . LEU A 1 307 ? 44.614 7.694 -75.177 1.00 92.38 307 LEU A C 1
ATOM 2494 O O . LEU A 1 307 ? 45.295 8.147 -76.095 1.00 92.38 307 LEU A O 1
ATOM 2498 N N . ILE A 1 308 ? 44.011 6.502 -75.246 1.00 92.50 308 ILE A N 1
ATOM 2499 C CA . ILE A 1 308 ? 44.100 5.625 -76.422 1.00 92.50 308 ILE A CA 1
ATOM 2500 C C . ILE A 1 308 ? 43.527 6.330 -77.660 1.00 92.50 308 ILE A C 1
ATOM 2502 O O . ILE A 1 308 ? 44.201 6.395 -78.687 1.00 92.50 308 ILE A O 1
ATOM 2506 N N . ILE A 1 309 ? 42.326 6.916 -77.563 1.00 92.06 309 ILE A N 1
ATOM 2507 C CA . ILE A 1 309 ? 41.705 7.666 -78.672 1.00 92.06 309 ILE A CA 1
ATOM 2508 C C . ILE A 1 309 ? 42.590 8.836 -79.112 1.00 92.06 309 ILE A C 1
ATOM 2510 O O . ILE A 1 309 ? 42.796 9.040 -80.307 1.00 92.06 309 ILE A O 1
ATOM 2514 N N . THR A 1 310 ? 43.134 9.590 -78.156 1.00 90.88 310 THR A N 1
ATOM 2515 C CA . THR A 1 310 ? 43.993 10.748 -78.445 1.00 90.88 310 THR A CA 1
ATOM 2516 C C . THR A 1 310 ? 45.280 10.313 -79.148 1.00 90.88 310 THR A C 1
ATOM 2518 O O . THR A 1 310 ? 45.696 10.953 -80.111 1.00 90.88 310 THR A O 1
ATOM 2521 N N . GLY A 1 311 ? 45.870 9.187 -78.730 1.00 90.19 311 GLY A N 1
ATOM 2522 C CA . GLY A 1 311 ? 47.024 8.578 -79.392 1.00 90.19 311 GLY A CA 1
ATOM 2523 C C . GLY A 1 311 ? 46.727 8.173 -80.838 1.00 90.19 311 GLY A C 1
ATOM 2524 O O . GLY A 1 311 ? 47.483 8.526 -81.740 1.00 90.19 311 GLY A O 1
ATOM 2525 N N . PHE A 1 312 ? 45.587 7.518 -81.087 1.00 91.31 312 PHE A N 1
ATOM 2526 C CA . PHE A 1 312 ? 45.143 7.206 -82.453 1.00 91.31 312 PHE A CA 1
ATOM 2527 C C . PHE A 1 312 ? 44.925 8.465 -83.299 1.00 91.31 312 PHE A C 1
ATOM 2529 O O . PHE A 1 312 ? 45.291 8.489 -84.474 1.00 91.31 312 PHE A O 1
ATOM 2536 N N . PHE A 1 313 ? 44.359 9.524 -82.717 1.00 89.81 313 PHE A N 1
ATOM 2537 C CA . PHE A 1 313 ? 44.129 10.785 -83.419 1.00 89.81 313 PHE A CA 1
ATOM 2538 C C . PHE A 1 313 ? 45.439 11.499 -83.778 1.00 89.81 313 PHE A C 1
ATOM 2540 O O . PHE A 1 313 ? 45.575 12.001 -84.892 1.00 89.81 313 PHE A O 1
ATOM 2547 N N . LEU A 1 314 ? 46.421 11.501 -82.871 1.00 90.50 314 LEU A N 1
ATOM 2548 C CA . LEU A 1 314 ? 47.768 12.020 -83.123 1.00 90.50 314 LEU A CA 1
ATOM 2549 C C . LEU A 1 314 ? 48.459 11.257 -84.255 1.00 90.50 314 LEU A C 1
ATOM 2551 O O . LEU A 1 314 ? 48.932 11.891 -85.195 1.00 90.50 314 LEU A O 1
ATOM 2555 N N . LEU A 1 315 ? 48.430 9.920 -84.224 1.00 88.00 315 LEU A N 1
ATOM 2556 C CA . LEU A 1 315 ? 48.964 9.085 -85.306 1.00 88.00 315 LEU A CA 1
ATOM 2557 C C . LEU A 1 315 ? 48.269 9.370 -86.644 1.00 88.00 315 LEU A C 1
ATOM 2559 O O . LEU A 1 315 ? 48.918 9.443 -87.685 1.00 88.00 315 LEU A O 1
ATOM 2563 N N . PHE A 1 316 ? 46.950 9.577 -86.632 1.00 88.25 316 PHE A N 1
ATOM 2564 C CA . PHE A 1 316 ? 46.194 9.930 -87.832 1.00 88.25 316 PHE A CA 1
ATOM 2565 C C . PHE A 1 316 ? 46.560 11.322 -88.374 1.00 88.25 316 PHE A C 1
ATOM 2567 O O . PHE A 1 316 ? 46.703 11.499 -89.587 1.00 88.25 316 PHE A O 1
ATOM 2574 N N . LEU A 1 317 ? 46.730 12.318 -87.497 1.00 86.00 317 LEU A N 1
ATOM 2575 C CA . LEU A 1 317 ? 47.191 13.657 -87.874 1.00 86.00 317 LEU A CA 1
ATOM 2576 C C . LEU A 1 317 ? 48.613 13.627 -88.433 1.00 86.00 317 LEU A C 1
ATOM 2578 O O . LEU A 1 317 ? 48.867 14.249 -89.465 1.00 86.00 317 LEU A O 1
ATOM 2582 N N . GLU A 1 318 ? 49.515 12.891 -87.787 1.00 84.38 318 GLU A N 1
ATOM 2583 C CA . GLU A 1 318 ? 50.892 12.702 -88.235 1.00 84.38 318 GLU A CA 1
ATOM 2584 C C . GLU A 1 318 ? 50.924 12.018 -89.604 1.00 84.38 318 GLU A C 1
ATOM 2586 O O . GLU A 1 318 ? 51.546 12.537 -90.529 1.00 84.38 318 GLU A O 1
ATOM 2591 N N . TYR A 1 319 ? 50.147 10.948 -89.792 1.00 85.12 319 TYR A N 1
ATOM 2592 C CA . TYR A 1 319 ? 49.957 10.305 -91.092 1.00 85.12 319 TYR A CA 1
ATOM 2593 C C . TYR A 1 319 ? 49.438 11.286 -92.154 1.00 85.12 319 TYR A C 1
ATOM 2595 O O . TYR A 1 319 ? 49.954 11.329 -93.271 1.00 85.12 319 TYR A O 1
ATOM 2603 N N . LYS A 1 320 ? 48.446 12.123 -91.823 1.00 83.81 320 LYS A N 1
ATOM 2604 C CA . LYS A 1 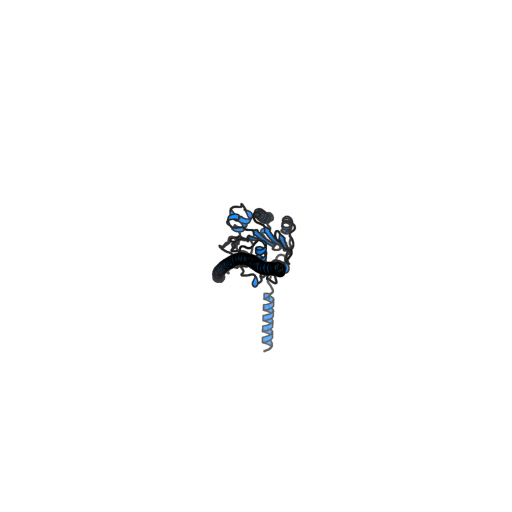320 ? 47.886 13.121 -92.751 1.00 83.81 320 LYS A CA 1
ATOM 2605 C C . LYS A 1 320 ? 48.898 14.220 -93.105 1.00 83.81 320 LYS A C 1
ATOM 2607 O O . LYS A 1 320 ? 48.942 14.650 -94.259 1.00 83.81 320 LYS A O 1
ATOM 2612 N N . LEU A 1 321 ? 49.706 14.670 -92.142 1.00 80.88 321 LEU A N 1
ATOM 2613 C CA . LEU A 1 321 ? 50.787 15.641 -92.347 1.00 80.88 321 LEU A CA 1
ATOM 2614 C C . LEU A 1 321 ? 51.926 15.052 -93.188 1.00 80.88 321 LEU A C 1
ATOM 2616 O O . LEU A 1 321 ? 52.368 15.696 -94.140 1.00 80.88 321 LEU A O 1
ATOM 2620 N N . LEU A 1 322 ? 52.358 13.824 -92.886 1.00 75.62 322 LEU A N 1
ATOM 2621 C CA . LEU A 1 322 ? 53.359 13.085 -93.659 1.00 75.62 322 LEU A CA 1
ATOM 2622 C C . LEU A 1 322 ? 52.878 12.854 -95.092 1.00 75.62 322 LEU A C 1
ATOM 2624 O O . LEU A 1 322 ? 53.606 13.165 -96.028 1.00 75.62 322 LEU A O 1
ATOM 2628 N N . LYS A 1 323 ? 51.624 12.426 -95.284 1.00 74.81 323 LYS A N 1
ATOM 2629 C CA . LYS A 1 323 ? 51.018 12.274 -96.615 1.00 74.81 323 LYS A CA 1
ATOM 2630 C C . LYS A 1 323 ? 51.048 13.583 -97.408 1.00 74.81 323 LYS A C 1
ATOM 2632 O O . LYS A 1 323 ? 51.360 13.554 -98.590 1.00 74.81 323 LYS A O 1
ATOM 2637 N N . LYS A 1 324 ? 50.780 14.732 -96.774 1.00 71.75 324 LYS A N 1
ATOM 2638 C CA . LYS A 1 324 ? 50.907 16.051 -97.422 1.00 71.75 324 LYS A CA 1
ATOM 2639 C C . LYS A 1 324 ? 52.350 16.405 -97.794 1.00 71.75 324 LYS A C 1
ATOM 2641 O O . LYS A 1 324 ? 52.550 16.997 -98.845 1.00 71.75 324 LYS A O 1
ATOM 2646 N N . LYS A 1 325 ? 53.338 16.072 -96.955 1.00 66.50 325 LYS A N 1
ATOM 2647 C CA . LYS A 1 325 ? 54.759 16.353 -97.231 1.00 66.50 325 LYS A CA 1
ATOM 2648 C C . LYS A 1 325 ? 55.348 15.453 -98.320 1.00 66.50 325 LYS A C 1
ATOM 2650 O O . LYS A 1 325 ? 56.126 15.939 -99.128 1.00 66.50 325 LYS A O 1
ATOM 2655 N N . TYR A 1 326 ? 54.964 14.179 -98.366 1.00 59.25 326 TYR A N 1
ATOM 2656 C CA . TYR A 1 326 ? 55.470 13.217 -99.354 1.00 59.25 326 TYR A CA 1
ATOM 2657 C C . TYR A 1 326 ? 54.752 13.267 -100.713 1.00 59.25 326 TYR A C 1
ATOM 2659 O O . TYR A 1 326 ? 55.248 12.681 -101.660 1.00 59.25 326 TYR A O 1
ATOM 2667 N N . LEU A 1 327 ? 53.627 13.984 -100.833 1.00 52.69 327 LEU A N 1
ATOM 2668 C CA . LEU A 1 327 ? 52.970 14.300 -102.118 1.00 52.69 327 LEU A CA 1
ATOM 2669 C C . LEU A 1 327 ? 53.565 15.532 -102.830 1.00 52.69 327 LEU A C 1
ATOM 2671 O O . LEU A 1 327 ? 53.069 15.922 -103.882 1.00 52.69 327 LEU A O 1
ATOM 2675 N N . ILE A 1 328 ? 54.571 16.180 -102.230 1.00 48.53 328 ILE A N 1
ATOM 2676 C CA . ILE A 1 328 ? 55.302 17.327 -102.804 1.00 48.53 328 ILE A CA 1
ATOM 2677 C C . ILE A 1 328 ? 56.632 16.872 -103.456 1.00 48.53 328 ILE A C 1
ATOM 2679 O O . ILE A 1 328 ? 57.327 17.683 -104.063 1.00 48.53 328 ILE A O 1
ATOM 2683 N N . PHE A 1 329 ? 56.957 15.579 -103.376 1.00 43.03 329 PHE A N 1
ATOM 2684 C CA . PHE A 1 329 ? 57.971 14.912 -104.199 1.00 43.03 329 PHE A CA 1
ATOM 2685 C C . PHE A 1 329 ? 57.293 14.094 -105.299 1.00 43.03 329 PHE A C 1
ATOM 2687 O O . PHE A 1 329 ? 57.914 13.950 -106.372 1.00 43.03 329 PHE A O 1
#

Solvent-accessible surface area (backbone atoms only — not comparable to full-atom values): 17749 Å² total; per-residue (Å²): 113,68,74,62,55,55,53,52,52,53,53,52,53,53,55,58,56,57,77,71,67,78,76,82,84,68,73,88,85,57,88,72,63,35,70,26,39,36,40,37,39,31,34,71,31,27,60,66,50,51,72,69,67,74,34,69,48,52,45,48,44,37,59,49,5,32,21,34,29,25,62,42,67,89,51,55,67,66,59,42,50,33,59,53,44,30,67,63,96,48,98,72,24,51,45,40,48,43,36,76,75,60,32,49,32,31,36,35,74,67,93,55,94,88,49,76,44,60,40,83,46,93,45,73,68,59,53,60,65,48,63,80,39,64,57,35,39,30,39,40,38,41,33,56,72,94,35,62,68,60,56,24,51,56,46,42,51,31,60,76,69,59,41,49,77,44,25,39,40,33,42,36,22,40,29,68,51,4,28,34,24,35,38,40,85,58,34,44,62,58,38,80,44,80,71,41,60,57,52,21,47,49,33,36,52,30,49,70,72,74,38,85,56,60,80,87,60,42,59,59,49,62,90,42,49,66,66,81,97,39,72,76,72,43,53,59,53,51,48,50,47,51,51,50,46,53,50,51,52,51,49,50,51,54,49,54,51,50,52,50,50,51,55,49,50,52,53,50,50,51,55,50,50,55,51,48,53,52,51,50,51,50,51,51,53,49,53,54,48,52,51,52,51,53,50,51,52,51,51,51,53,50,52,54,52,49,50,52,53,51,51,54,49,50,53,50,51,51,52,52,51,48,52,58,61,64,71,76,111